Protein AF-A0A7V4MH46-F1 (afdb_monomer)

Mean predicted aligned error: 9.33 Å

pLDDT: mean 86.09, std 16.22, range [34.53, 98.69]

Sequence (211 aa):
MAVPRDRPGKPSPQTNMEHPQKRHRPPFAEALAEWRRILAQQGLPTSLEWILDENLIFEKDPASATGVRVGFQTRFTARPDNLPEAAYDFFSDMEARLVFYRLGTAGGKSICLLLCDPVFETRGEAEGFLRHDAWDVSFRPGPDAVLEEITDEARWRNRLIGGRPLSDLDFCLPLALLRELEVHGRVLTPYERFGLKVLPAYERWRRSAEV

Structure (mmCIF, N/CA/C/O backbone):
data_AF-A0A7V4MH46-F1
#
_entry.id   AF-A0A7V4MH46-F1
#
loop_
_atom_site.group_PDB
_atom_site.id
_atom_site.type_symbol
_atom_site.label_atom_id
_atom_site.label_alt_id
_atom_site.label_comp_id
_atom_site.label_asym_id
_atom_site.label_entity_id
_atom_site.label_seq_id
_atom_site.pdbx_PDB_ins_code
_atom_site.Cartn_x
_atom_site.Cartn_y
_atom_site.Cartn_z
_atom_site.occupancy
_atom_site.B_iso_or_equiv
_atom_site.auth_seq_id
_atom_site.auth_comp_id
_atom_site.auth_asym_id
_atom_site.auth_atom_id
_atom_site.pdbx_PDB_model_num
ATOM 1 N N . MET A 1 1 ? 73.897 -11.083 21.354 1.00 42.88 1 MET A N 1
ATOM 2 C CA . MET A 1 1 ? 72.781 -10.127 21.192 1.00 42.88 1 MET A CA 1
ATOM 3 C C . MET A 1 1 ? 71.518 -10.941 20.968 1.00 42.88 1 MET A C 1
ATOM 5 O O . MET A 1 1 ? 71.357 -11.514 19.901 1.00 42.88 1 MET A O 1
ATOM 9 N N . ALA A 1 2 ? 70.722 -11.124 22.020 1.00 38.44 2 ALA A N 1
ATOM 10 C CA . ALA A 1 2 ? 69.514 -11.941 22.000 1.00 38.44 2 ALA A CA 1
ATOM 11 C C . ALA A 1 2 ? 68.307 -11.055 21.660 1.00 38.44 2 ALA A C 1
ATOM 13 O O . ALA A 1 2 ? 68.122 -10.017 22.292 1.00 38.44 2 ALA A O 1
ATOM 14 N N . VAL A 1 3 ? 67.507 -11.462 20.676 1.00 44.31 3 VAL A N 1
ATOM 15 C CA . VAL A 1 3 ? 66.218 -10.840 20.337 1.00 44.31 3 VAL A CA 1
ATOM 16 C C . VAL A 1 3 ? 65.115 -11.652 21.030 1.00 44.31 3 VAL A C 1
ATOM 18 O O . VAL A 1 3 ? 65.057 -12.863 20.812 1.00 44.31 3 VAL A O 1
ATOM 21 N N . PRO A 1 4 ? 64.263 -11.059 21.888 1.00 42.41 4 PRO A N 1
ATOM 22 C CA . PRO A 1 4 ? 63.213 -11.803 22.568 1.00 42.41 4 PRO A CA 1
ATOM 23 C C . PRO A 1 4 ? 61.850 -11.727 21.856 1.00 42.41 4 PRO A C 1
ATOM 25 O O . PRO A 1 4 ? 61.325 -10.648 21.608 1.00 42.41 4 PRO A O 1
ATOM 28 N N . ARG A 1 5 ? 61.279 -12.927 21.671 1.00 37.56 5 ARG A N 1
ATOM 29 C CA . ARG A 1 5 ? 59.867 -13.356 21.794 1.00 37.56 5 ARG A CA 1
ATOM 30 C C . ARG A 1 5 ? 58.776 -12.612 21.005 1.00 37.56 5 ARG A C 1
ATOM 32 O O . ARG A 1 5 ? 58.245 -11.597 21.452 1.00 37.56 5 ARG A O 1
ATOM 39 N N . ASP A 1 6 ? 58.309 -13.292 19.957 1.00 40.59 6 ASP A N 1
ATOM 40 C CA . ASP A 1 6 ? 56.949 -13.191 19.421 1.00 40.59 6 ASP A CA 1
ATOM 41 C C . ASP A 1 6 ? 55.894 -13.358 20.528 1.00 40.59 6 ASP A C 1
ATOM 43 O O . ASP A 1 6 ? 55.918 -14.315 21.309 1.00 40.59 6 ASP A O 1
ATOM 47 N N . ARG A 1 7 ? 54.937 -12.427 20.579 1.00 44.84 7 ARG A N 1
ATOM 48 C CA . ARG A 1 7 ? 53.649 -12.623 21.257 1.00 44.84 7 ARG A CA 1
ATOM 49 C C . ARG A 1 7 ? 52.656 -13.166 20.226 1.00 44.84 7 ARG A C 1
ATOM 51 O O . ARG A 1 7 ? 52.546 -12.558 19.163 1.00 44.84 7 ARG A O 1
ATOM 58 N N . PRO A 1 8 ? 51.881 -14.223 20.515 1.00 44.22 8 PRO A N 1
ATOM 59 C CA . PRO A 1 8 ? 50.798 -14.619 19.629 1.00 44.22 8 PRO A CA 1
ATOM 60 C C . PRO A 1 8 ? 49.691 -13.557 19.671 1.00 44.22 8 PRO A C 1
ATOM 62 O O . PRO A 1 8 ? 49.250 -13.132 20.744 1.00 44.22 8 PRO A O 1
ATOM 65 N N . GLY A 1 9 ? 49.282 -13.099 18.486 1.00 40.25 9 GLY A N 1
ATOM 66 C CA . GLY A 1 9 ? 48.169 -12.176 18.297 1.00 40.25 9 GLY A CA 1
ATOM 67 C C . GLY 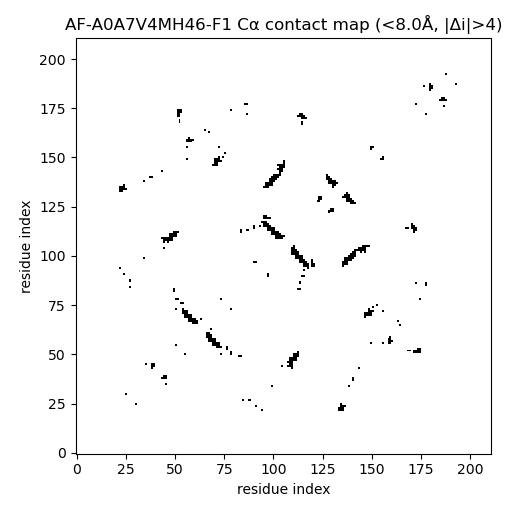A 1 9 ? 46.875 -12.739 18.884 1.00 40.25 9 GLY A C 1
ATOM 68 O O . GLY A 1 9 ? 46.592 -13.932 18.781 1.00 40.25 9 GLY A O 1
ATOM 69 N N . LYS A 1 10 ? 46.094 -11.866 19.525 1.00 41.16 10 LYS A N 1
ATOM 70 C CA . LYS A 1 10 ? 44.735 -12.178 19.980 1.00 41.16 10 LYS A CA 1
ATOM 71 C C . LYS A 1 10 ? 43.897 -12.623 18.771 1.00 41.16 10 LYS A C 1
ATOM 73 O O . LYS A 1 10 ? 43.954 -11.936 17.751 1.00 41.16 10 LYS A O 1
ATOM 78 N N . PRO A 1 11 ? 43.101 -13.700 18.864 1.00 38.47 11 PRO A N 1
ATOM 79 C CA . PRO A 1 11 ? 42.142 -14.009 17.818 1.00 38.47 11 PRO A CA 1
ATOM 80 C C . PRO A 1 11 ? 41.080 -12.905 17.778 1.00 38.47 11 PRO A C 1
ATOM 82 O O . PRO A 1 11 ? 40.458 -12.582 18.793 1.00 38.47 11 PRO A O 1
ATOM 85 N N . SER A 1 12 ? 40.917 -12.298 16.604 1.00 38.44 12 SER A N 1
ATOM 86 C CA . SER A 1 12 ? 39.804 -11.410 16.284 1.00 38.44 12 SER A CA 1
ATOM 87 C C . SER A 1 12 ? 38.487 -12.146 16.544 1.00 38.44 12 SER A C 1
ATOM 89 O O . SER A 1 12 ? 38.379 -13.313 16.155 1.00 38.44 12 SER A O 1
ATOM 91 N N . PRO A 1 13 ? 37.481 -11.521 17.178 1.00 39.62 13 PRO A N 1
ATOM 92 C CA . PRO A 1 13 ? 36.181 -12.151 17.325 1.00 39.62 13 PRO A CA 1
ATOM 93 C C . PRO A 1 13 ? 35.586 -12.335 15.929 1.00 39.62 13 PRO A C 1
ATOM 95 O O . PRO A 1 13 ? 35.274 -11.366 15.239 1.00 39.62 13 PRO A O 1
ATOM 98 N N . GLN A 1 14 ? 35.475 -13.590 15.499 1.00 40.75 14 GLN A N 1
ATOM 99 C CA . GLN A 1 14 ? 34.617 -13.960 14.387 1.00 40.75 14 GLN A CA 1
ATOM 100 C C . GLN A 1 14 ? 33.193 -13.630 14.823 1.00 40.75 14 GLN A C 1
ATOM 102 O O . GLN A 1 14 ? 32.596 -14.336 15.634 1.00 40.75 14 GLN A O 1
ATOM 107 N N . THR A 1 15 ? 32.674 -12.506 14.339 1.00 38.41 15 THR A N 1
ATOM 108 C CA . THR A 1 15 ? 31.247 -12.224 14.375 1.00 38.41 15 THR A CA 1
ATOM 109 C C . THR A 1 15 ? 30.582 -13.331 13.568 1.00 38.41 15 THR A C 1
ATOM 111 O O . THR A 1 15 ? 30.626 -13.322 12.339 1.00 38.41 15 THR A O 1
ATOM 114 N N . ASN A 1 16 ? 30.031 -14.328 14.261 1.00 34.53 16 ASN A N 1
ATOM 115 C CA . ASN A 1 16 ? 29.042 -15.227 13.690 1.00 34.53 16 ASN A CA 1
ATOM 116 C C . ASN A 1 16 ? 27.912 -14.331 13.176 1.00 34.53 16 ASN A C 1
ATOM 118 O O . ASN A 1 16 ? 27.086 -13.862 13.956 1.00 34.53 16 ASN A O 1
ATOM 122 N N . MET A 1 17 ? 27.896 -14.052 11.873 1.00 38.50 17 MET A N 1
ATOM 123 C CA . MET A 1 17 ? 26.658 -13.689 11.200 1.00 38.50 17 MET A CA 1
ATOM 124 C C . MET A 1 17 ? 25.828 -14.966 11.178 1.00 38.50 17 MET A C 1
ATOM 126 O O . MET A 1 17 ? 25.891 -15.762 10.237 1.00 38.50 17 MET A O 1
ATOM 130 N N . GLU A 1 18 ? 25.123 -15.207 12.285 1.00 37.47 18 GLU A N 1
ATOM 131 C CA . GLU A 1 18 ? 23.965 -16.085 12.279 1.00 37.47 18 GLU A CA 1
ATOM 132 C C . GLU A 1 18 ? 23.112 -15.646 11.093 1.00 37.47 18 GLU A C 1
ATOM 134 O O . GLU A 1 18 ? 22.653 -14.506 11.019 1.00 37.47 18 GLU A O 1
ATOM 139 N N . HIS A 1 19 ? 23.003 -16.526 10.101 1.00 43.41 19 HIS A N 1
ATOM 140 C CA . HIS A 1 19 ? 22.093 -16.298 8.996 1.00 43.41 19 HIS A CA 1
ATOM 141 C C . HIS A 1 19 ? 20.697 -16.289 9.622 1.00 43.41 19 HIS A C 1
ATOM 143 O O . HIS A 1 19 ? 20.375 -17.249 10.335 1.00 43.41 19 HIS A O 1
ATOM 149 N N . PRO A 1 20 ? 19.899 -15.221 9.443 1.00 49.28 20 PRO A N 1
ATOM 150 C CA . PRO A 1 20 ? 18.590 -15.147 10.066 1.00 49.28 20 PRO A CA 1
ATOM 151 C C . PRO A 1 20 ? 17.803 -16.393 9.671 1.00 49.28 20 PRO A C 1
ATOM 153 O O . PRO A 1 20 ? 17.811 -16.799 8.504 1.00 49.28 20 PRO A O 1
ATOM 156 N N . GLN A 1 21 ? 17.182 -17.041 10.662 1.00 51.97 21 GLN A N 1
ATOM 157 C CA . GLN A 1 21 ? 16.291 -18.168 10.413 1.00 51.97 21 GLN A CA 1
ATOM 158 C C . GLN A 1 21 ? 15.361 -17.813 9.255 1.00 51.97 21 GLN A C 1
ATOM 160 O O . GLN A 1 21 ? 14.828 -16.704 9.207 1.00 51.97 21 GLN A O 1
ATOM 165 N N . LYS A 1 22 ? 15.207 -18.749 8.312 1.00 54.09 22 LYS A N 1
ATOM 166 C CA . LYS A 1 22 ? 14.359 -18.591 7.131 1.00 54.09 22 LYS A CA 1
ATOM 167 C C . LYS A 1 22 ? 12.994 -18.057 7.578 1.00 54.09 22 LYS A C 1
ATOM 169 O O . LYS A 1 22 ? 12.243 -18.778 8.233 1.00 54.09 22 LYS A O 1
ATOM 174 N N . ARG A 1 23 ? 12.730 -16.779 7.280 1.00 64.38 23 ARG A N 1
ATOM 175 C CA . ARG A 1 23 ? 11.504 -16.067 7.665 1.00 64.38 23 ARG A CA 1
ATOM 176 C C . ARG A 1 23 ? 10.314 -16.885 7.162 1.00 64.38 23 ARG A C 1
ATOM 178 O O . ARG A 1 23 ? 10.273 -17.242 5.984 1.00 64.38 23 ARG A O 1
ATOM 185 N N . HIS A 1 24 ? 9.388 -17.244 8.046 1.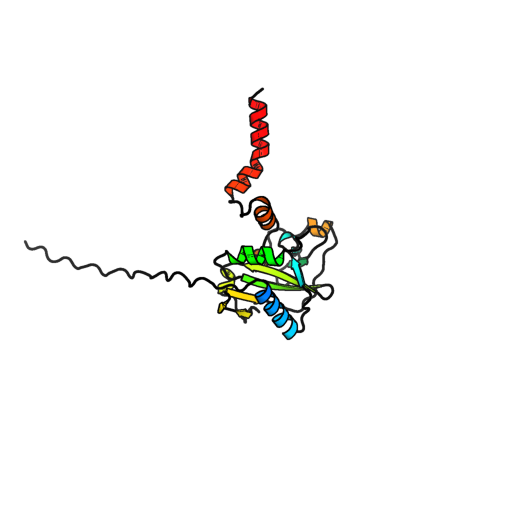00 80.94 24 HIS A N 1
ATOM 186 C CA . HIS A 1 24 ? 8.241 -18.066 7.673 1.00 80.94 24 HIS A CA 1
ATOM 187 C C . HIS A 1 24 ? 7.015 -17.186 7.462 1.00 80.94 24 HIS A C 1
ATOM 189 O O . HIS A 1 24 ? 6.304 -16.881 8.408 1.00 80.94 24 HIS A O 1
ATOM 195 N N . ARG A 1 25 ? 6.761 -16.784 6.217 1.00 91.25 25 ARG A N 1
ATOM 196 C CA . ARG A 1 25 ? 5.508 -16.118 5.852 1.00 91.25 25 ARG A CA 1
ATOM 197 C C . ARG A 1 25 ? 4.426 -17.164 5.586 1.00 91.25 25 ARG A C 1
ATOM 199 O O . ARG A 1 25 ? 4.710 -18.133 4.874 1.00 91.25 25 ARG A O 1
ATOM 206 N N . PRO A 1 26 ? 3.223 -17.017 6.165 1.00 94.69 26 PRO A N 1
ATOM 207 C CA . PRO A 1 26 ? 2.120 -17.914 5.863 1.00 94.69 26 PRO A CA 1
ATOM 208 C C . PRO A 1 26 ? 1.602 -17.664 4.436 1.00 94.69 26 PRO A C 1
ATOM 210 O O . PRO A 1 26 ? 1.946 -16.660 3.813 1.00 94.69 26 PRO A O 1
ATOM 213 N N . PRO A 1 27 ? 0.741 -18.535 3.893 1.00 95.75 27 PRO A N 1
ATOM 214 C CA . PRO A 1 27 ? 0.027 -18.239 2.657 1.00 95.75 27 PRO A CA 1
ATOM 215 C C . PRO A 1 27 ? -0.759 -16.923 2.757 1.00 95.75 27 PRO A C 1
ATOM 217 O O . PRO A 1 27 ? -1.329 -16.608 3.807 1.00 95.75 27 PRO A O 1
ATOM 220 N N . PHE A 1 28 ? -0.876 -16.191 1.644 1.00 96.62 28 PHE A N 1
ATOM 221 C CA . PHE A 1 28 ? -1.576 -14.901 1.606 1.00 96.62 28 PHE A CA 1
ATOM 222 C C . PHE A 1 28 ? -2.988 -14.963 2.212 1.00 96.62 28 PHE A C 1
ATOM 224 O O . PHE A 1 28 ? -3.380 -14.078 2.971 1.00 96.62 28 PHE A O 1
ATOM 231 N N . ALA A 1 29 ? -3.742 -16.032 1.936 1.00 97.69 29 ALA A N 1
ATOM 232 C CA . ALA A 1 29 ? -5.094 -16.219 2.461 1.00 97.69 29 ALA A CA 1
ATOM 233 C C . ALA A 1 29 ? -5.157 -16.229 4.002 1.00 97.69 29 ALA A C 1
ATOM 235 O O . ALA A 1 29 ? -6.112 -15.707 4.579 1.00 97.69 29 ALA A O 1
ATOM 236 N N . GLU A 1 30 ? -4.141 -16.785 4.665 1.00 97.94 30 GLU A N 1
ATOM 237 C CA . GLU A 1 30 ? -4.044 -16.830 6.126 1.00 97.94 30 GLU A CA 1
ATOM 238 C C . GLU A 1 30 ? -3.706 -15.446 6.694 1.00 97.94 30 GLU A C 1
ATOM 240 O O . GLU A 1 30 ? -4.417 -14.946 7.569 1.00 97.94 30 GLU A O 1
ATOM 245 N N . ALA A 1 31 ? -2.707 -14.763 6.123 1.00 98.06 31 ALA A N 1
ATOM 246 C CA . ALA A 1 31 ? -2.367 -13.393 6.511 1.00 98.06 31 ALA A CA 1
ATOM 247 C C . ALA A 1 31 ? -3.538 -12.414 6.283 1.00 98.06 31 ALA A C 1
ATOM 249 O O . ALA A 1 31 ? -3.803 -11.534 7.104 1.00 98.06 31 ALA A O 1
ATOM 250 N N . LEU A 1 32 ? -4.290 -12.590 5.192 1.00 98.50 32 LEU A N 1
ATOM 251 C CA . LEU A 1 32 ? -5.475 -11.796 4.874 1.00 98.50 32 LEU A CA 1
ATOM 252 C C . LEU A 1 32 ? -6.630 -12.049 5.853 1.00 98.50 32 LEU A C 1
ATOM 254 O O . LEU A 1 32 ? -7.357 -11.115 6.206 1.00 98.50 32 LEU A O 1
ATOM 258 N N . ALA A 1 33 ? -6.828 -13.298 6.279 1.00 98.50 33 ALA A N 1
ATOM 259 C CA . ALA A 1 33 ? -7.829 -13.635 7.285 1.00 98.50 33 ALA A CA 1
ATOM 260 C C . ALA A 1 33 ? -7.505 -12.955 8.621 1.00 98.50 33 ALA A C 1
ATOM 262 O O . ALA A 1 33 ? -8.387 -12.338 9.225 1.00 98.50 33 ALA A O 1
ATOM 263 N N . GLU A 1 34 ? -6.235 -12.986 9.026 1.00 98.56 34 GLU A N 1
ATOM 264 C CA . GLU A 1 34 ? -5.758 -12.296 10.222 1.00 98.56 34 GLU A CA 1
ATOM 265 C C . GLU A 1 34 ? -5.946 -10.781 10.115 1.00 98.56 34 GLU A C 1
ATOM 267 O O . GLU A 1 34 ? -6.465 -10.140 11.032 1.00 98.56 34 GLU A O 1
ATOM 272 N N . TRP A 1 35 ? -5.641 -10.204 8.952 1.00 98.62 35 TRP A N 1
ATOM 273 C CA . TRP A 1 35 ? -5.859 -8.784 8.718 1.00 98.62 35 TRP A CA 1
ATOM 274 C C . TRP A 1 35 ? -7.325 -8.373 8.891 1.00 98.62 35 TRP A C 1
ATOM 276 O O . TRP A 1 35 ? -7.641 -7.417 9.602 1.00 98.62 35 TRP A O 1
ATOM 286 N N . ARG A 1 36 ? -8.251 -9.130 8.291 1.00 98.69 36 ARG A N 1
ATOM 287 C CA . ARG A 1 36 ? -9.694 -8.890 8.440 1.00 98.69 36 ARG A CA 1
ATOM 288 C C . ARG A 1 36 ? -10.156 -9.054 9.884 1.00 98.69 36 ARG A C 1
ATOM 290 O O . ARG A 1 36 ? -11.007 -8.286 10.328 1.00 98.69 36 ARG A O 1
ATOM 297 N N . ARG A 1 37 ? -9.596 -10.023 10.615 1.00 98.62 37 ARG A N 1
ATOM 298 C CA . ARG A 1 37 ? -9.876 -10.232 12.041 1.00 98.62 37 ARG A CA 1
ATOM 299 C C . ARG A 1 37 ? -9.473 -9.005 12.860 1.00 98.62 37 ARG A C 1
ATOM 301 O O . ARG A 1 37 ? -10.278 -8.531 13.659 1.00 98.62 37 ARG A O 1
ATOM 308 N N . ILE A 1 38 ? -8.276 -8.467 12.627 1.00 98.38 38 ILE A N 1
ATOM 309 C CA . ILE A 1 38 ? -7.770 -7.255 13.291 1.00 98.38 38 ILE A CA 1
ATOM 310 C C . ILE A 1 38 ? -8.681 -6.056 13.004 1.00 98.38 38 ILE A C 1
ATOM 312 O O . ILE A 1 38 ? -9.097 -5.371 13.938 1.00 98.38 38 ILE A O 1
ATOM 316 N N . LEU A 1 39 ? -9.047 -5.829 11.738 1.00 98.38 39 LEU A N 1
ATOM 317 C CA . LEU A 1 39 ? -9.953 -4.737 11.365 1.00 98.38 39 LEU A CA 1
ATOM 318 C C . LEU A 1 39 ? -11.320 -4.875 12.050 1.00 98.38 39 LEU A C 1
ATOM 320 O O . LEU A 1 39 ? -11.807 -3.915 12.644 1.00 98.38 39 LEU A O 1
ATOM 324 N N . ALA A 1 40 ? -11.903 -6.079 12.045 1.00 97.94 40 ALA A N 1
ATOM 325 C CA . ALA A 1 40 ? -13.189 -6.346 12.686 1.00 97.94 40 ALA A CA 1
ATOM 326 C C . ALA A 1 40 ? -13.160 -6.073 14.197 1.00 97.94 40 ALA A C 1
ATOM 328 O O . ALA A 1 40 ? -14.086 -5.469 14.733 1.00 97.94 40 ALA A O 1
ATOM 329 N N . GLN A 1 41 ? -12.090 -6.482 14.885 1.00 97.69 41 GLN A N 1
ATOM 330 C CA . GLN A 1 41 ? -11.931 -6.249 16.323 1.00 97.69 41 GLN A CA 1
ATOM 331 C C . GLN A 1 41 ? -11.844 -4.768 16.688 1.00 97.69 41 GLN A C 1
ATOM 333 O O . GLN A 1 41 ? -12.220 -4.391 17.794 1.00 97.69 41 GLN A O 1
ATOM 338 N N . GLN A 1 42 ? -11.380 -3.934 15.760 1.00 96.31 42 GLN A N 1
ATOM 339 C CA . GLN A 1 42 ? -11.305 -2.486 15.933 1.00 96.31 42 GLN A CA 1
ATOM 340 C C . GLN A 1 42 ? -12.546 -1.753 15.401 1.00 96.31 42 GLN A C 1
ATOM 342 O O . GLN A 1 42 ? -12.568 -0.526 15.386 1.00 96.31 42 GLN A O 1
ATOM 347 N N . GLY A 1 43 ? -13.578 -2.482 14.960 1.00 96.44 43 GLY A N 1
ATOM 348 C CA . GLY A 1 43 ? -14.790 -1.895 14.384 1.00 96.44 43 GLY A CA 1
ATOM 349 C C . GLY A 1 43 ? -14.569 -1.231 13.021 1.00 96.44 43 GLY A C 1
ATOM 350 O O . GLY A 1 43 ? -15.398 -0.434 12.590 1.00 96.44 43 GLY A O 1
ATOM 351 N N . LEU A 1 44 ? -13.464 -1.546 12.341 1.00 97.31 44 LEU A N 1
ATOM 352 C CA . LEU A 1 44 ? -13.110 -0.989 11.039 1.00 97.31 44 LEU A CA 1
ATOM 353 C C . LEU A 1 44 ? -13.699 -1.834 9.897 1.00 97.31 44 LEU A C 1
ATOM 355 O O . LEU A 1 44 ? -13.909 -3.042 10.058 1.00 97.31 44 LEU A O 1
ATOM 359 N N . PRO A 1 45 ? -13.929 -1.248 8.705 1.00 97.81 45 PRO A N 1
ATOM 360 C CA . PRO A 1 45 ? -14.470 -1.995 7.578 1.00 97.81 45 PRO A CA 1
ATOM 361 C C . PRO A 1 45 ? -13.573 -3.161 7.145 1.00 97.81 45 PRO A C 1
ATOM 363 O O . PRO A 1 45 ? -12.383 -2.986 6.885 1.00 97.81 45 PRO A O 1
ATOM 366 N N . THR A 1 46 ? -14.154 -4.350 6.995 1.00 97.88 46 THR A N 1
ATOM 367 C CA . THR A 1 46 ? -13.446 -5.564 6.543 1.00 97.88 46 THR A CA 1
ATOM 368 C C . THR A 1 46 ? -13.541 -5.798 5.036 1.00 97.88 46 THR A C 1
ATOM 370 O O . THR A 1 46 ? -12.826 -6.646 4.496 1.00 97.88 46 THR A O 1
ATOM 373 N N . SER A 1 47 ? -14.398 -5.039 4.344 1.00 97.88 47 SER A N 1
ATOM 374 C CA . SER A 1 47 ? -14.353 -4.925 2.887 1.00 97.88 47 SER A CA 1
ATOM 375 C C . SER A 1 47 ? -13.119 -4.117 2.511 1.00 97.88 47 SER A C 1
ATOM 377 O O . SER A 1 47 ? -12.963 -2.987 2.971 1.00 97.88 47 SER A O 1
ATOM 379 N N . LEU A 1 48 ? -12.245 -4.693 1.691 1.00 97.31 48 LEU A N 1
ATOM 380 C CA . LEU A 1 48 ? -10.931 -4.124 1.399 1.00 97.31 48 LEU A CA 1
ATOM 381 C C . LEU A 1 48 ? -10.870 -3.611 -0.033 1.00 97.31 48 LEU A C 1
ATOM 383 O O . LEU A 1 48 ? -11.406 -4.236 -0.946 1.00 97.31 48 LEU A O 1
ATOM 387 N N . GLU A 1 49 ? -10.172 -2.502 -0.212 1.00 96.00 49 GLU A N 1
ATOM 388 C CA . GLU A 1 49 ? -9.846 -1.917 -1.500 1.00 96.00 49 GLU A CA 1
ATOM 389 C C . GLU A 1 49 ? -8.330 -1.728 -1.559 1.00 96.00 49 GLU A C 1
ATOM 391 O O . GLU A 1 49 ? -7.774 -0.895 -0.844 1.00 96.00 49 GLU A O 1
ATOM 396 N N . TRP A 1 50 ? -7.650 -2.529 -2.374 1.00 96.06 50 TRP A N 1
ATOM 397 C CA . TRP A 1 50 ? -6.189 -2.521 -2.451 1.00 96.06 50 TRP A CA 1
ATOM 398 C C . TRP A 1 50 ? -5.705 -1.524 -3.491 1.00 96.06 50 TRP A C 1
ATOM 400 O O . TRP A 1 50 ? -6.237 -1.484 -4.598 1.00 96.06 50 TRP A O 1
ATOM 410 N N . ILE A 1 51 ? -4.711 -0.712 -3.150 1.00 94.75 51 ILE A N 1
ATOM 411 C CA . ILE A 1 51 ? -4.162 0.317 -4.036 1.00 94.75 51 ILE A CA 1
ATOM 412 C C . ILE A 1 51 ? -2.634 0.214 -4.135 1.00 94.75 51 ILE A C 1
ATOM 414 O O . ILE A 1 51 ? -1.983 -0.365 -3.266 1.00 94.75 51 ILE A O 1
ATOM 418 N N . LEU A 1 52 ? -2.083 0.765 -5.216 1.00 92.25 52 LEU A N 1
ATOM 419 C CA . LEU A 1 52 ? -0.649 0.863 -5.505 1.00 92.25 52 LEU A CA 1
ATOM 420 C C . LEU A 1 52 ? -0.135 2.288 -5.281 1.00 92.25 52 LEU A C 1
ATOM 422 O O . LEU A 1 52 ? -0.926 3.213 -5.080 1.00 92.25 52 LEU A O 1
ATOM 426 N N . ASP A 1 53 ? 1.178 2.475 -5.404 1.00 91.69 53 ASP A N 1
ATOM 427 C CA . ASP A 1 53 ? 1.808 3.799 -5.360 1.00 91.69 53 ASP A CA 1
ATOM 428 C C . ASP A 1 53 ? 1.137 4.797 -6.324 1.00 91.69 53 ASP A C 1
ATOM 430 O O . ASP A 1 53 ? 0.745 5.902 -5.955 1.00 91.69 53 ASP A O 1
ATOM 434 N N . GLU A 1 54 ? 0.865 4.385 -7.564 1.00 90.75 54 GLU A N 1
ATOM 435 C CA . GLU A 1 54 ? 0.271 5.243 -8.597 1.00 90.75 54 GLU A CA 1
ATOM 436 C C . GLU A 1 54 ? -1.193 5.627 -8.327 1.00 90.75 54 GLU A C 1
ATOM 438 O O . GLU A 1 54 ? -1.752 6.503 -9.004 1.00 90.75 54 GLU A O 1
ATOM 443 N N . ASN A 1 55 ? -1.831 4.971 -7.361 1.00 93.25 55 ASN A N 1
ATOM 444 C CA . ASN A 1 55 ? -3.158 5.329 -6.885 1.00 93.25 55 ASN A CA 1
ATOM 445 C C . ASN A 1 55 ? -3.105 6.369 -5.761 1.00 93.25 55 ASN A C 1
ATOM 447 O O . ASN A 1 55 ? -4.124 7.013 -5.518 1.00 93.25 55 ASN A O 1
ATOM 451 N N . LEU A 1 56 ? -1.962 6.560 -5.094 1.00 93.88 56 LEU A N 1
ATOM 452 C CA . LEU A 1 56 ? -1.805 7.553 -4.037 1.00 93.88 56 LEU A CA 1
ATOM 453 C C . LEU A 1 56 ? -1.778 8.966 -4.615 1.00 93.88 56 LEU A C 1
ATOM 455 O O . LEU A 1 56 ? -1.089 9.267 -5.595 1.00 93.88 56 LEU A O 1
ATOM 459 N N . ILE A 1 57 ? -2.519 9.859 -3.963 1.00 94.19 57 ILE A N 1
ATOM 460 C CA . ILE A 1 57 ? -2.567 11.273 -4.310 1.00 94.19 57 ILE A CA 1
ATOM 461 C C . ILE A 1 57 ? -2.123 12.090 -3.114 1.00 94.19 57 ILE A C 1
ATOM 463 O O . ILE A 1 57 ? -2.760 12.081 -2.064 1.00 94.19 57 ILE A O 1
ATOM 467 N N . PHE A 1 58 ? -1.046 12.835 -3.307 1.00 94.25 58 PHE A N 1
ATOM 468 C CA . PHE A 1 58 ? -0.535 13.772 -2.326 1.00 94.25 58 PHE A CA 1
ATOM 469 C C . PHE A 1 58 ? -0.831 15.191 -2.797 1.00 94.25 58 PHE A C 1
ATOM 471 O O . PHE A 1 58 ? -0.446 15.581 -3.901 1.00 94.25 58 PHE A O 1
ATOM 478 N N . GLU A 1 59 ? -1.495 15.976 -1.959 1.00 93.56 59 GLU A N 1
ATOM 479 C CA . GLU A 1 59 ? -1.800 17.383 -2.223 1.00 93.56 59 GLU A CA 1
ATOM 480 C C . GLU A 1 59 ? -1.222 18.248 -1.109 1.00 93.56 59 GLU A C 1
ATOM 482 O O . GLU A 1 59 ? -1.211 17.843 0.052 1.00 93.56 59 GLU A O 1
ATOM 487 N N . LYS A 1 60 ? -0.734 19.446 -1.449 1.00 91.94 60 LYS A N 1
ATOM 488 C CA . LYS A 1 60 ? -0.282 20.399 -0.429 1.00 91.94 60 LYS A CA 1
ATOM 489 C C . LYS A 1 60 ? -1.460 20.769 0.456 1.00 91.94 60 LYS A C 1
ATOM 491 O O . LYS A 1 60 ? -2.495 21.197 -0.046 1.00 91.94 60 LYS A O 1
ATOM 496 N N . ASP A 1 61 ? -1.259 20.658 1.756 1.00 90.44 61 ASP A N 1
ATOM 497 C CA . ASP A 1 61 ? -2.252 21.040 2.744 1.00 90.44 61 ASP A CA 1
ATOM 498 C C . ASP A 1 61 ? -1.553 21.706 3.932 1.00 90.44 61 ASP A C 1
ATOM 500 O O . ASP A 1 61 ? -1.030 21.011 4.805 1.00 90.44 61 ASP A O 1
ATOM 504 N N . PRO A 1 62 ? -1.521 23.050 3.977 1.00 87.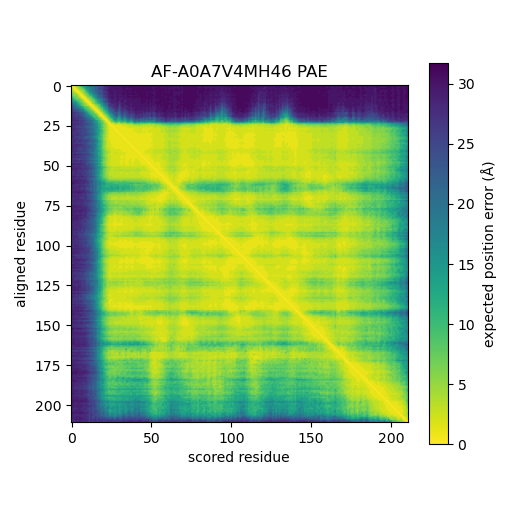69 62 PRO A N 1
ATOM 505 C CA . PRO A 1 62 ? -0.925 23.786 5.086 1.00 87.69 62 PRO A CA 1
ATOM 506 C C . PRO A 1 62 ? -1.594 23.525 6.442 1.00 87.69 62 PRO A C 1
ATOM 508 O O . PRO A 1 62 ? -0.993 23.833 7.467 1.00 87.69 62 PRO A O 1
ATOM 511 N N . ALA A 1 63 ? -2.825 22.998 6.463 1.00 87.50 63 ALA A N 1
ATOM 512 C CA . ALA A 1 63 ? -3.528 22.662 7.698 1.00 87.50 63 ALA A CA 1
ATOM 513 C C . ALA A 1 63 ? -3.130 21.280 8.248 1.00 87.50 63 ALA A C 1
ATOM 515 O O . ALA A 1 63 ? -3.339 21.005 9.430 1.00 87.50 63 ALA A O 1
ATOM 516 N N . SER A 1 64 ? -2.542 20.416 7.415 1.00 84.62 64 SER A N 1
ATOM 517 C CA . SER A 1 64 ? -2.026 19.112 7.827 1.00 84.62 64 SER A CA 1
ATOM 518 C C . SER A 1 64 ? -0.695 19.256 8.568 1.00 84.62 64 SER A C 1
ATOM 520 O O . SER A 1 64 ? 0.180 20.021 8.164 1.00 84.62 64 SER A O 1
ATOM 522 N N . ALA A 1 65 ? -0.486 18.446 9.611 1.00 80.69 65 ALA A N 1
ATOM 523 C CA . ALA A 1 65 ? 0.768 18.411 10.369 1.00 80.69 65 ALA A CA 1
ATOM 524 C C . ALA A 1 65 ? 1.996 18.074 9.500 1.00 80.69 65 ALA A C 1
ATOM 526 O O . ALA A 1 65 ? 3.109 18.495 9.805 1.00 80.69 65 ALA A O 1
ATOM 527 N N . THR A 1 66 ? 1.805 17.329 8.408 1.00 81.81 66 THR A N 1
ATOM 528 C CA . THR A 1 66 ? 2.871 16.971 7.459 1.00 81.81 66 THR A CA 1
ATOM 529 C C . THR A 1 66 ? 2.985 17.957 6.292 1.00 81.81 66 THR A C 1
ATOM 531 O O . THR A 1 66 ? 3.824 17.771 5.411 1.00 81.81 66 THR A O 1
ATOM 534 N N . GLY A 1 67 ? 2.131 18.987 6.244 1.00 87.25 67 GLY A N 1
ATOM 535 C CA . GLY A 1 67 ? 2.006 19.908 5.111 1.00 87.25 67 GLY A CA 1
ATOM 536 C C . GLY A 1 67 ? 1.389 19.273 3.859 1.00 87.25 67 GLY A C 1
ATOM 537 O O . GLY A 1 67 ? 1.374 19.890 2.789 1.00 87.25 67 GLY A O 1
ATOM 538 N N . VAL A 1 68 ? 0.921 18.027 3.966 1.00 90.19 68 VAL A N 1
ATOM 539 C CA . VAL A 1 68 ? 0.396 17.232 2.857 1.00 90.19 68 VAL A CA 1
ATOM 540 C C . VAL A 1 68 ? -0.849 16.481 3.311 1.00 90.19 68 VAL A C 1
ATOM 542 O O . VAL A 1 68 ? -0.890 15.912 4.404 1.00 90.19 68 VAL A O 1
ATOM 545 N N . ARG A 1 69 ? -1.855 16.447 2.442 1.00 91.31 69 ARG A N 1
ATOM 546 C CA . ARG A 1 69 ? -3.035 15.598 2.572 1.00 91.31 69 ARG A CA 1
ATOM 547 C C . ARG A 1 69 ? -2.922 14.423 1.617 1.00 91.31 69 ARG A C 1
ATOM 549 O O . ARG A 1 69 ? -2.487 14.588 0.476 1.00 91.31 69 ARG A O 1
ATOM 556 N N . VAL A 1 70 ? -3.321 13.249 2.095 1.00 93.00 70 VAL A N 1
ATOM 557 C CA . VAL A 1 70 ? -3.344 12.023 1.298 1.00 93.00 70 VAL A CA 1
ATOM 558 C C . VAL A 1 70 ? -4.779 11.713 0.889 1.00 93.00 70 VAL A C 1
ATOM 560 O O . VAL A 1 70 ? -5.685 11.701 1.720 1.00 93.00 70 VAL A O 1
ATOM 563 N N . GLY A 1 71 ? -4.969 11.461 -0.398 1.00 94.38 71 GLY A N 1
ATOM 564 C CA . GLY A 1 71 ? -6.149 10.837 -0.977 1.00 94.38 71 GLY A CA 1
ATOM 565 C C . GLY A 1 71 ? -5.730 9.669 -1.863 1.00 94.38 71 GLY A C 1
ATOM 566 O O . GLY A 1 71 ? -4.554 9.298 -1.923 1.00 94.38 71 GLY A O 1
ATOM 567 N N . PHE A 1 72 ? -6.686 9.096 -2.580 1.00 95.19 72 PHE A N 1
ATOM 568 C CA . PHE A 1 72 ? -6.408 8.025 -3.533 1.00 95.19 72 PHE A CA 1
ATOM 569 C C . PHE A 1 72 ? -7.261 8.177 -4.788 1.00 95.19 72 PHE A C 1
ATOM 571 O O . PHE A 1 72 ? -8.239 8.916 -4.791 1.00 95.19 72 PHE A O 1
ATOM 578 N N . GLN A 1 73 ? -6.908 7.475 -5.857 1.00 93.94 73 GLN A N 1
ATOM 579 C CA . GLN A 1 73 ? -7.732 7.371 -7.058 1.00 93.94 73 GLN A CA 1
ATOM 580 C C . GLN A 1 73 ? -7.732 5.939 -7.577 1.00 93.94 73 GLN A C 1
ATOM 582 O O . GLN A 1 73 ? -6.687 5.287 -7.598 1.00 93.94 73 GLN A O 1
ATOM 587 N N . THR A 1 74 ? -8.886 5.470 -8.044 1.00 92.00 74 THR A N 1
ATOM 588 C CA . THR A 1 74 ? -9.006 4.159 -8.707 1.00 92.00 74 THR A CA 1
ATOM 589 C C . THR A 1 74 ? -9.502 4.254 -10.151 1.00 92.00 74 THR A C 1
ATOM 591 O O . THR A 1 74 ? -9.536 3.251 -10.859 1.00 92.00 74 THR A O 1
ATOM 594 N N . ARG A 1 75 ? -9.862 5.461 -10.613 1.00 89.44 75 ARG A N 1
ATOM 595 C CA . ARG A 1 75 ? -10.475 5.696 -11.931 1.00 89.44 75 ARG A CA 1
ATOM 596 C C . ARG A 1 75 ? -9.482 5.860 -13.077 1.00 89.44 75 ARG A C 1
ATOM 598 O O . ARG A 1 75 ? -9.833 5.564 -14.213 1.00 89.44 75 ARG A O 1
ATOM 605 N N . PHE A 1 76 ? -8.284 6.368 -12.805 1.00 87.06 76 PHE A N 1
ATOM 606 C CA . PHE A 1 76 ? -7.305 6.720 -13.839 1.00 87.06 76 PHE A CA 1
ATOM 607 C C . PHE A 1 76 ? -6.248 5.637 -14.017 1.00 87.06 76 PHE A C 1
ATOM 609 O O . PHE A 1 76 ? -5.849 5.335 -15.140 1.00 87.06 76 PHE A O 1
ATOM 616 N N . THR A 1 77 ? -5.813 5.033 -12.910 1.00 85.00 77 THR A N 1
ATOM 617 C CA . THR A 1 77 ? -4.849 3.930 -12.937 1.00 85.00 77 THR A CA 1
ATOM 618 C C . THR A 1 77 ? -5.555 2.633 -12.584 1.00 85.00 77 THR A C 1
ATOM 620 O O . THR A 1 77 ? -5.892 2.399 -11.421 1.00 85.00 77 THR A O 1
ATOM 623 N N . ALA A 1 78 ? -5.750 1.788 -13.597 1.00 81.75 78 ALA A N 1
ATOM 624 C CA . ALA A 1 78 ? -6.242 0.433 -13.409 1.00 81.75 78 ALA A CA 1
ATOM 625 C C . ALA A 1 78 ? -5.274 -0.381 -12.540 1.00 81.75 78 ALA A C 1
ATOM 627 O O . ALA A 1 78 ? -4.055 -0.201 -12.600 1.00 81.75 78 ALA A O 1
ATOM 628 N N . ARG A 1 79 ? -5.841 -1.293 -11.755 1.00 85.81 79 ARG A N 1
ATOM 629 C CA . ARG A 1 79 ? -5.117 -2.234 -10.902 1.00 85.81 79 ARG A CA 1
ATOM 630 C C . ARG A 1 79 ? -5.446 -3.650 -11.368 1.00 85.81 79 ARG A C 1
ATOM 632 O O . ARG A 1 79 ? -6.573 -3.858 -11.816 1.00 85.81 79 ARG A O 1
ATOM 639 N N . PRO A 1 80 ? -4.507 -4.597 -11.270 1.00 84.06 80 PRO A N 1
ATOM 640 C CA . PRO A 1 80 ? -4.812 -5.993 -11.545 1.00 84.06 80 PRO A CA 1
ATOM 641 C C . PRO A 1 80 ? -5.768 -6.552 -10.479 1.00 84.06 80 PRO A C 1
ATOM 643 O O . PRO A 1 80 ? -5.701 -6.163 -9.312 1.00 84.06 80 PRO A O 1
ATOM 646 N N . ASP A 1 81 ? -6.648 -7.476 -10.866 1.00 84.06 81 ASP A N 1
ATOM 647 C CA . ASP A 1 81 ? -7.653 -8.052 -9.956 1.00 84.06 81 ASP A CA 1
ATOM 648 C C . ASP A 1 81 ? -7.011 -8.839 -8.799 1.00 84.06 81 ASP A C 1
ATOM 650 O O . ASP A 1 81 ? -7.507 -8.828 -7.673 1.00 84.06 81 ASP A O 1
ATOM 654 N N . ASN A 1 82 ? -5.866 -9.479 -9.055 1.00 88.62 82 ASN A N 1
ATOM 655 C CA . ASN A 1 82 ? -5.075 -10.227 -8.075 1.00 88.62 82 ASN A CA 1
ATOM 656 C C . ASN A 1 82 ? -3.990 -9.378 -7.386 1.00 88.62 82 ASN A C 1
ATOM 658 O O . ASN A 1 82 ? -3.089 -9.938 -6.762 1.00 88.62 82 ASN A O 1
ATOM 662 N N . LEU A 1 83 ? -4.069 -8.042 -7.475 1.00 90.81 83 LEU A N 1
ATOM 663 C CA . LEU A 1 83 ? -3.098 -7.099 -6.905 1.00 90.81 83 LEU A CA 1
ATOM 664 C C . LEU A 1 83 ? -2.542 -7.501 -5.523 1.00 90.81 83 LEU A C 1
ATOM 666 O O . LEU A 1 83 ? -1.321 -7.566 -5.384 1.00 90.81 83 LEU A O 1
ATOM 670 N N . PRO A 1 84 ? -3.367 -7.744 -4.486 1.00 93.44 84 PRO A N 1
ATOM 671 C CA . PRO A 1 84 ? -2.821 -7.960 -3.152 1.00 93.44 84 PRO A CA 1
ATOM 672 C C . PRO A 1 84 ? -2.056 -9.278 -3.017 1.00 93.44 84 PRO A C 1
ATOM 674 O O . PRO A 1 84 ? -1.089 -9.321 -2.268 1.00 93.44 84 PRO A O 1
ATOM 677 N N . GLU A 1 85 ? -2.444 -10.319 -3.754 1.00 93.69 85 GLU A N 1
ATOM 678 C CA . GLU A 1 85 ? -1.735 -11.602 -3.763 1.00 93.69 85 GLU A CA 1
ATOM 679 C C . GLU A 1 85 ? -0.399 -11.464 -4.498 1.00 93.69 85 GLU A C 1
ATOM 681 O O . GLU A 1 85 ? 0.640 -11.794 -3.941 1.00 93.69 85 GLU A O 1
ATOM 686 N N . ALA A 1 86 ? -0.394 -10.831 -5.678 1.00 89.94 86 ALA A N 1
ATOM 687 C CA . ALA A 1 86 ? 0.834 -10.576 -6.433 1.00 89.94 86 ALA A CA 1
ATOM 688 C C . ALA A 1 86 ? 1.839 -9.708 -5.653 1.00 89.94 86 ALA A C 1
ATOM 690 O O . ALA A 1 86 ? 3.042 -9.968 -5.666 1.00 89.94 86 ALA A O 1
ATOM 691 N N . ALA A 1 87 ? 1.353 -8.678 -4.953 1.00 92.06 87 ALA A N 1
ATOM 692 C CA . ALA A 1 87 ? 2.193 -7.839 -4.107 1.00 92.06 87 ALA A CA 1
ATOM 693 C C . ALA A 1 87 ? 2.702 -8.588 -2.866 1.00 92.06 87 ALA A C 1
ATOM 695 O O . ALA A 1 87 ? 3.851 -8.394 -2.468 1.00 92.06 87 ALA A O 1
ATOM 696 N N . TYR A 1 88 ? 1.872 -9.449 -2.268 1.00 94.25 88 TYR A N 1
ATOM 697 C CA . TYR A 1 88 ? 2.270 -10.286 -1.141 1.00 94.25 88 TYR A CA 1
ATOM 698 C C . TYR A 1 88 ? 3.359 -11.277 -1.537 1.00 94.25 88 TYR A C 1
ATOM 700 O O . TYR A 1 88 ? 4.362 -11.372 -0.836 1.00 94.25 88 TYR A O 1
ATOM 708 N N . ASP A 1 89 ? 3.190 -11.970 -2.661 1.00 91.06 89 ASP A N 1
ATOM 709 C CA . ASP A 1 89 ? 4.164 -12.931 -3.177 1.00 91.06 89 ASP A CA 1
ATOM 710 C C . ASP A 1 89 ? 5.486 -12.238 -3.501 1.00 91.06 89 ASP A C 1
ATOM 712 O O . ASP A 1 89 ? 6.539 -12.660 -3.027 1.00 91.06 89 ASP A O 1
ATOM 716 N N . PHE A 1 90 ? 5.433 -11.103 -4.207 1.00 88.62 90 PHE A N 1
ATOM 717 C CA . PHE A 1 90 ? 6.628 -10.320 -4.509 1.00 88.62 90 PHE A CA 1
ATOM 718 C C . PHE A 1 90 ? 7.384 -9.899 -3.243 1.00 88.62 90 PHE A C 1
ATOM 720 O O . PHE A 1 90 ? 8.596 -10.080 -3.143 1.00 88.62 90 PHE A O 1
ATOM 727 N N . PHE A 1 91 ? 6.680 -9.341 -2.255 1.00 91.81 91 PHE A N 1
ATOM 728 C CA . PHE A 1 91 ? 7.318 -8.941 -1.006 1.00 91.81 91 PHE A CA 1
ATOM 729 C C . PHE A 1 91 ? 7.727 -10.130 -0.144 1.00 91.81 91 PHE A C 1
ATOM 731 O O . PHE A 1 91 ? 8.656 -9.991 0.647 1.00 91.81 91 PHE A O 1
ATOM 738 N N . SER A 1 92 ? 7.102 -11.296 -0.321 1.00 90.25 92 SER A N 1
ATOM 739 C CA . SER A 1 92 ? 7.456 -12.524 0.388 1.00 90.25 92 SER A CA 1
ATOM 740 C C . SER A 1 92 ? 8.861 -13.021 0.052 1.00 90.25 92 SER A C 1
ATOM 742 O O . SER A 1 92 ? 9.493 -13.619 0.923 1.00 90.25 92 SER A O 1
ATOM 744 N N . ASP A 1 93 ? 9.382 -12.675 -1.124 1.00 85.75 93 ASP A N 1
ATOM 745 C CA . ASP A 1 93 ? 10.760 -12.965 -1.534 1.00 85.75 93 ASP A CA 1
ATOM 746 C C . ASP A 1 93 ? 11.793 -11.967 -0.973 1.00 85.75 93 ASP A C 1
ATOM 748 O O . ASP A 1 93 ? 13.000 -12.201 -1.056 1.00 85.75 93 ASP A O 1
ATOM 752 N N . MET A 1 94 ? 11.349 -10.856 -0.377 1.00 87.31 94 MET A N 1
ATOM 753 C CA . MET A 1 94 ? 12.231 -9.816 0.160 1.00 87.31 94 MET A CA 1
ATOM 754 C C . MET A 1 94 ? 12.627 -10.114 1.614 1.00 87.31 94 MET A C 1
ATOM 756 O O . MET A 1 94 ? 11.780 -10.443 2.449 1.00 87.31 94 MET A O 1
ATOM 760 N N . GLU A 1 95 ? 13.901 -9.909 1.964 1.00 88.69 95 GLU A N 1
ATOM 761 C CA . GLU A 1 95 ? 14.422 -10.058 3.337 1.00 88.69 95 GLU A CA 1
ATOM 762 C C . GLU A 1 95 ? 14.109 -8.846 4.241 1.00 88.69 95 GLU A C 1
ATOM 764 O O . GLU A 1 95 ? 14.967 -8.334 4.961 1.00 88.69 95 GLU A O 1
ATOM 769 N N . ALA A 1 96 ? 12.872 -8.363 4.199 1.00 92.31 96 ALA A N 1
ATOM 770 C CA . ALA A 1 96 ? 12.407 -7.218 4.972 1.00 92.31 96 ALA A CA 1
ATOM 771 C C . ALA A 1 96 ? 10.964 -7.421 5.421 1.00 92.31 96 ALA A C 1
ATOM 773 O O . ALA A 1 96 ? 10.188 -8.017 4.686 1.00 92.31 96 ALA A O 1
ATOM 774 N N . ARG A 1 97 ? 10.595 -6.907 6.595 1.00 94.38 97 ARG A N 1
ATOM 775 C CA . ARG A 1 97 ? 9.250 -7.058 7.153 1.00 94.38 97 ARG A CA 1
ATOM 776 C C . ARG A 1 97 ? 8.146 -6.551 6.225 1.00 94.38 97 ARG A C 1
ATOM 778 O O . ARG A 1 97 ? 8.155 -5.390 5.812 1.00 94.38 97 ARG A O 1
ATOM 785 N N . LEU A 1 98 ? 7.154 -7.409 5.988 1.00 96.56 98 LEU A N 1
ATOM 786 C CA . LEU A 1 98 ? 5.957 -7.098 5.205 1.00 96.56 98 LEU A CA 1
ATOM 787 C C . LEU A 1 98 ? 4.897 -6.447 6.098 1.00 96.56 98 LEU A C 1
ATOM 789 O O . LEU A 1 98 ? 4.677 -6.868 7.233 1.00 96.56 98 LEU A O 1
ATOM 793 N N . VAL A 1 99 ? 4.210 -5.426 5.593 1.00 97.88 99 VAL A N 1
ATOM 794 C CA . VAL A 1 99 ? 3.178 -4.705 6.342 1.00 97.88 99 VAL A CA 1
ATOM 795 C C . VAL A 1 99 ? 1.852 -4.687 5.596 1.00 97.88 99 VAL A C 1
ATOM 797 O O . VAL A 1 99 ? 1.766 -4.177 4.482 1.00 97.88 99 VAL A O 1
ATOM 800 N N . PHE A 1 100 ? 0.796 -5.156 6.260 1.00 98.38 100 PHE A N 1
ATOM 801 C CA . PHE A 1 100 ? -0.588 -4.862 5.894 1.00 98.38 100 PHE A CA 1
ATOM 802 C C . PHE A 1 100 ? -0.943 -3.477 6.424 1.00 98.38 100 PHE A C 1
ATOM 804 O O . PHE A 1 100 ? -1.042 -3.278 7.636 1.00 98.38 100 PHE A O 1
ATOM 811 N N . TYR A 1 101 ? -1.110 -2.508 5.530 1.00 98.25 101 TYR A N 1
ATOM 812 C CA . TYR A 1 101 ? -1.313 -1.112 5.895 1.00 98.25 101 TYR A CA 1
ATOM 813 C C . TYR A 1 101 ? -2.695 -0.639 5.461 1.00 98.25 101 TYR A C 1
ATOM 815 O O . TYR A 1 101 ? -3.073 -0.796 4.302 1.00 98.25 101 TYR A O 1
ATOM 823 N N . ARG A 1 102 ? -3.449 -0.012 6.367 1.00 97.56 102 ARG A N 1
ATOM 824 C CA . ARG A 1 102 ? -4.693 0.691 6.034 1.00 97.56 102 ARG A CA 1
ATOM 825 C C . ARG A 1 102 ? -4.469 2.198 6.094 1.00 97.56 102 ARG A C 1
ATOM 827 O O . ARG A 1 102 ? -4.043 2.737 7.110 1.00 97.56 102 ARG A O 1
ATOM 834 N N . LEU A 1 103 ? -4.811 2.867 4.997 1.00 95.44 103 LEU A N 1
ATOM 835 C CA . LEU A 1 103 ? -4.736 4.318 4.863 1.00 95.44 103 LEU A CA 1
ATOM 836 C C . LEU A 1 103 ? -5.944 5.016 5.512 1.00 95.44 103 LEU A C 1
ATOM 838 O O . LEU A 1 103 ? -5.801 6.102 6.064 1.00 95.44 103 LEU A O 1
ATOM 842 N N . GLY A 1 104 ? -7.128 4.398 5.444 1.00 96.31 104 GLY A N 1
ATOM 843 C CA . GLY A 1 104 ? -8.379 4.958 5.961 1.00 96.31 104 GLY A CA 1
ATOM 844 C C . GLY A 1 104 ? -9.623 4.279 5.381 1.00 96.31 104 GLY A C 1
ATOM 845 O O . GLY A 1 104 ? -9.534 3.191 4.805 1.00 96.31 104 GLY A O 1
ATOM 846 N N . THR A 1 105 ? -10.781 4.919 5.540 1.00 97.25 105 THR A N 1
ATOM 847 C CA . THR A 1 105 ? -12.092 4.449 5.066 1.00 97.25 105 THR A CA 1
ATOM 848 C C . THR A 1 105 ? -12.580 5.289 3.888 1.00 97.25 105 THR A C 1
ATOM 850 O O . THR A 1 105 ? -12.585 6.514 3.964 1.00 97.25 105 THR A O 1
ATOM 853 N N . ALA A 1 106 ? -13.091 4.649 2.836 1.00 96.69 106 ALA A N 1
ATOM 854 C CA . ALA A 1 106 ? -13.894 5.315 1.809 1.00 96.69 106 ALA A CA 1
ATOM 855 C C . ALA A 1 106 ? -15.012 4.388 1.317 1.00 96.69 106 ALA A C 1
ATOM 857 O O . ALA A 1 106 ? -14.789 3.202 1.079 1.00 96.69 106 ALA A O 1
ATOM 858 N N . GLY A 1 107 ? -16.239 4.910 1.211 1.00 94.12 107 GLY A N 1
ATOM 859 C CA . GLY A 1 107 ? -17.393 4.140 0.725 1.00 94.12 107 GLY A CA 1
ATOM 860 C C . GLY A 1 107 ? -17.689 2.861 1.523 1.00 94.12 107 GLY A C 1
ATOM 861 O O . GLY A 1 107 ? -18.110 1.866 0.941 1.00 94.12 107 GLY A O 1
ATOM 862 N N . GLY A 1 108 ? -17.414 2.851 2.834 1.00 95.12 108 GLY A N 1
ATOM 863 C CA . GLY A 1 108 ? -17.584 1.663 3.682 1.00 95.12 108 GLY A CA 1
ATOM 864 C C . GLY A 1 108 ? -16.535 0.567 3.457 1.00 95.12 108 GLY A C 1
ATOM 865 O O . GLY A 1 108 ? -16.737 -0.564 3.893 1.00 95.12 108 GLY A O 1
ATOM 866 N N . LYS A 1 109 ? -15.425 0.881 2.781 1.00 97.19 109 LYS A N 1
ATOM 867 C CA . LYS A 1 109 ? -14.284 -0.016 2.573 1.00 97.19 109 LYS A CA 1
ATOM 868 C C . LYS A 1 109 ? -13.034 0.526 3.257 1.00 97.19 109 LYS A C 1
ATOM 870 O O . LYS A 1 109 ? -12.852 1.739 3.344 1.00 97.19 109 LYS A O 1
ATOM 875 N N . SER A 1 110 ? -12.153 -0.373 3.677 1.00 98.25 110 SER A N 1
ATOM 876 C CA . SER A 1 110 ? -10.794 -0.044 4.101 1.00 98.25 110 SER A CA 1
ATOM 877 C C . SER A 1 110 ? -9.884 0.050 2.883 1.00 98.25 110 SER A C 1
ATOM 879 O O . SER A 1 110 ? -9.784 -0.904 2.112 1.00 98.25 110 SER A O 1
ATOM 881 N N . ILE A 1 111 ? -9.222 1.193 2.720 1.00 97.44 111 ILE A N 1
ATOM 882 C CA . ILE A 1 111 ? -8.251 1.419 1.648 1.00 97.44 111 ILE A CA 1
ATOM 883 C C . ILE A 1 111 ? -6.887 0.925 2.125 1.00 97.44 111 ILE A C 1
ATOM 885 O O . ILE A 1 111 ? -6.364 1.427 3.124 1.00 97.44 111 ILE A O 1
ATOM 889 N N . CYS A 1 112 ? -6.331 -0.074 1.445 1.00 97.19 112 CYS A N 1
ATOM 890 C CA . CYS A 1 112 ? -5.182 -0.839 1.917 1.00 97.19 112 CYS A CA 1
ATOM 891 C C . CYS A 1 112 ? -4.019 -0.858 0.919 1.00 97.19 112 CYS A C 1
ATOM 893 O O . CYS A 1 112 ? -4.222 -0.847 -0.294 1.00 97.19 112 CYS A O 1
ATOM 895 N N . LEU A 1 113 ? -2.802 -0.953 1.454 1.00 96.25 113 LEU A N 1
ATOM 896 C CA . LEU A 1 113 ? -1.562 -1.204 0.722 1.00 96.25 113 LEU A CA 1
ATOM 897 C C . LEU A 1 113 ? -0.779 -2.321 1.410 1.00 96.25 113 LEU A C 1
ATOM 899 O O . LEU A 1 113 ? -0.912 -2.534 2.619 1.00 96.25 113 LEU A O 1
ATOM 903 N N . LEU A 1 114 ? 0.070 -2.995 0.640 1.00 97.12 114 LEU A N 1
ATOM 904 C CA . LEU A 1 114 ? 1.175 -3.768 1.193 1.00 97.12 114 LEU A CA 1
ATOM 905 C C . LEU A 1 114 ? 2.450 -2.931 1.111 1.00 97.12 114 LEU A C 1
ATOM 907 O O . LEU A 1 114 ? 2.711 -2.305 0.082 1.00 97.12 114 LEU A O 1
ATOM 911 N N . LEU A 1 115 ? 3.214 -2.918 2.201 1.00 96.69 115 LEU A N 1
ATOM 912 C CA . LEU A 1 115 ? 4.518 -2.257 2.295 1.00 96.69 115 LEU A CA 1
ATOM 913 C C . LEU A 1 115 ? 5.587 -3.292 2.644 1.00 96.69 115 LEU A C 1
ATOM 915 O O . LEU A 1 115 ? 5.276 -4.296 3.286 1.00 96.69 115 LEU A O 1
ATOM 919 N N . CYS A 1 116 ? 6.838 -3.043 2.273 1.00 95.06 116 CYS A N 1
ATOM 920 C CA . CYS A 1 116 ? 7.945 -3.920 2.646 1.00 95.06 116 CYS A CA 1
ATOM 921 C C . CYS A 1 116 ? 9.279 -3.174 2.598 1.00 95.06 116 CYS A C 1
ATOM 923 O O . CYS A 1 116 ? 9.708 -2.754 1.527 1.00 95.06 116 CYS A O 1
ATOM 925 N N . ASP A 1 117 ? 9.939 -3.033 3.748 1.00 94.94 117 ASP A N 1
ATOM 926 C CA . ASP A 1 117 ? 11.253 -2.390 3.875 1.00 94.94 117 ASP A CA 1
ATOM 927 C C . ASP A 1 117 ? 11.869 -2.657 5.268 1.00 94.94 117 ASP A C 1
ATOM 929 O O . ASP A 1 117 ? 11.121 -2.788 6.247 1.00 94.94 117 ASP A O 1
ATOM 933 N N . PRO A 1 118 ? 13.210 -2.739 5.407 1.00 94.06 118 PRO A N 1
ATOM 934 C CA . PRO A 1 118 ? 13.866 -2.931 6.701 1.00 94.06 118 PRO A CA 1
ATOM 935 C C . PRO A 1 118 ? 13.511 -1.885 7.766 1.00 94.06 118 PRO A C 1
ATOM 937 O O . PRO A 1 118 ? 13.615 -2.176 8.958 1.00 94.06 118 PRO A O 1
ATOM 940 N N . VAL A 1 119 ? 13.058 -0.686 7.382 1.00 93.94 119 VAL A N 1
ATOM 941 C CA . VAL A 1 119 ? 12.589 0.334 8.332 1.00 93.94 119 VAL A CA 1
ATOM 942 C C . VAL A 1 119 ? 11.454 -0.180 9.225 1.00 93.94 119 VAL A C 1
ATOM 944 O O . VAL A 1 119 ? 11.337 0.245 10.372 1.00 93.94 119 VAL A O 1
ATOM 947 N N . PHE A 1 120 ? 10.637 -1.125 8.747 1.00 95.38 120 PHE A N 1
ATOM 948 C CA . PHE A 1 120 ? 9.524 -1.674 9.522 1.00 95.38 120 PHE A CA 1
ATOM 949 C C . PHE A 1 120 ? 9.967 -2.641 10.622 1.00 95.38 120 PHE A C 1
ATOM 951 O O . PHE A 1 120 ? 9.175 -2.937 11.517 1.00 95.38 120 PHE A O 1
ATOM 958 N N . GLU A 1 121 ? 11.226 -3.086 10.626 1.00 93.81 121 GLU A N 1
ATOM 959 C CA . GLU A 1 121 ? 11.747 -3.962 11.679 1.00 93.81 121 GLU A CA 1
ATOM 960 C C . GLU A 1 121 ? 11.778 -3.275 13.043 1.00 93.81 121 GLU A C 1
ATOM 962 O O . GLU A 1 121 ? 11.632 -3.944 14.063 1.00 93.81 121 GLU A O 1
ATOM 967 N N . THR A 1 122 ? 11.900 -1.949 13.079 1.00 92.31 122 THR A N 1
ATOM 968 C CA . THR A 1 122 ? 11.927 -1.172 14.326 1.00 92.31 122 THR A CA 1
ATOM 969 C C . THR A 1 122 ? 10.573 -0.573 14.695 1.00 92.31 122 THR A C 1
ATOM 971 O O . THR A 1 122 ? 10.416 -0.100 15.819 1.00 92.31 122 THR A O 1
ATOM 974 N N . ARG A 1 123 ? 9.585 -0.629 13.791 1.00 92.69 123 ARG A N 1
ATOM 975 C CA . ARG A 1 123 ? 8.236 -0.108 14.035 1.00 92.69 123 ARG A CA 1
ATOM 976 C C . ARG A 1 123 ? 7.448 -1.028 14.966 1.00 92.69 123 ARG A C 1
ATOM 978 O O . ARG A 1 123 ? 7.417 -2.249 14.766 1.00 92.69 123 ARG A O 1
ATOM 985 N N . GLY A 1 124 ? 6.783 -0.441 15.957 1.00 93.06 124 GLY A N 1
ATOM 986 C CA . GLY A 1 124 ? 6.032 -1.172 16.978 1.00 93.06 124 GLY A CA 1
ATOM 987 C C . GLY A 1 124 ? 4.682 -0.553 17.339 1.00 93.06 124 GLY A C 1
ATOM 988 O O . GLY A 1 124 ? 4.155 0.323 16.650 1.00 93.06 124 GLY A O 1
ATOM 989 N N . GLU A 1 125 ? 4.118 -1.015 18.457 1.00 92.56 125 GLU A N 1
ATOM 990 C CA . GLU A 1 125 ? 2.771 -0.632 18.903 1.00 92.56 125 GLU A CA 1
ATOM 991 C C . GLU A 1 125 ? 2.627 0.872 19.153 1.00 92.56 125 GLU A C 1
ATOM 993 O O . GLU A 1 125 ? 1.583 1.444 18.849 1.00 92.56 125 GLU A O 1
ATOM 998 N N . ALA A 1 126 ? 3.689 1.534 19.631 1.00 92.75 126 ALA A N 1
ATOM 999 C CA . ALA A 1 126 ? 3.706 2.981 19.864 1.00 92.75 126 ALA A CA 1
ATOM 1000 C C . ALA A 1 126 ? 3.429 3.800 18.588 1.00 92.75 126 ALA A C 1
ATOM 1002 O O . ALA A 1 126 ? 2.944 4.926 18.661 1.00 92.75 126 ALA A O 1
ATOM 1003 N N . GLU A 1 127 ? 3.710 3.227 17.417 1.00 93.00 127 GLU A N 1
ATOM 1004 C CA . GLU A 1 127 ? 3.477 3.835 16.104 1.00 93.00 127 GLU A CA 1
ATOM 1005 C C . GLU A 1 127 ? 2.234 3.242 15.409 1.00 93.00 127 GLU A C 1
ATOM 1007 O O . GLU A 1 127 ? 1.959 3.537 14.243 1.00 93.00 127 GLU A O 1
ATOM 1012 N N . GLY A 1 128 ? 1.473 2.402 16.119 1.00 94.81 128 GLY A N 1
ATOM 1013 C CA . GLY A 1 128 ? 0.257 1.754 15.633 1.00 94.81 128 GLY A CA 1
ATOM 1014 C C . GLY A 1 128 ? 0.494 0.486 14.809 1.00 94.81 128 GLY A C 1
ATOM 1015 O O . GLY A 1 128 ? -0.406 0.078 14.073 1.00 94.81 128 GLY A O 1
ATOM 1016 N N . PHE A 1 129 ? 1.681 -0.125 14.895 1.00 97.31 129 PHE A N 1
ATOM 1017 C CA . PHE A 1 129 ? 1.983 -1.394 14.230 1.00 97.31 129 PHE A CA 1
ATOM 1018 C C . PHE A 1 129 ? 1.812 -2.569 15.195 1.00 97.31 129 PHE A C 1
ATOM 1020 O O . PHE A 1 129 ? 2.478 -2.650 16.225 1.00 97.31 129 PHE A O 1
ATOM 1027 N N . LEU A 1 130 ? 0.959 -3.516 14.816 1.00 97.25 130 LEU A N 1
ATOM 1028 C CA . LEU A 1 130 ? 0.771 -4.791 15.497 1.00 97.25 130 LEU A CA 1
ATOM 1029 C C . LEU A 1 130 ? 1.702 -5.818 14.857 1.00 97.25 130 LEU A C 1
ATOM 1031 O O . LEU A 1 130 ? 1.515 -6.194 13.698 1.00 97.25 130 LEU A O 1
ATOM 1035 N N . ARG A 1 131 ? 2.733 -6.238 15.585 1.00 95.94 131 ARG A N 1
ATOM 1036 C CA . ARG A 1 131 ? 3.761 -7.142 15.061 1.00 95.94 131 ARG A CA 1
ATOM 1037 C C . ARG A 1 131 ? 3.337 -8.598 15.201 1.00 95.94 131 ARG A C 1
ATOM 1039 O O . ARG A 1 131 ? 2.899 -9.019 16.265 1.00 95.94 131 ARG A O 1
ATOM 1046 N N . HIS A 1 132 ? 3.568 -9.377 14.153 1.00 95.38 132 HIS A N 1
ATOM 1047 C CA . HIS A 1 132 ? 3.476 -10.830 14.171 1.00 95.38 132 HIS A CA 1
ATOM 1048 C C . HIS A 1 132 ? 4.845 -11.422 13.815 1.00 95.38 132 HIS A C 1
ATOM 1050 O O . HIS A 1 132 ? 5.107 -11.810 12.676 1.00 95.38 132 HIS A O 1
ATOM 1056 N N . ASP A 1 133 ?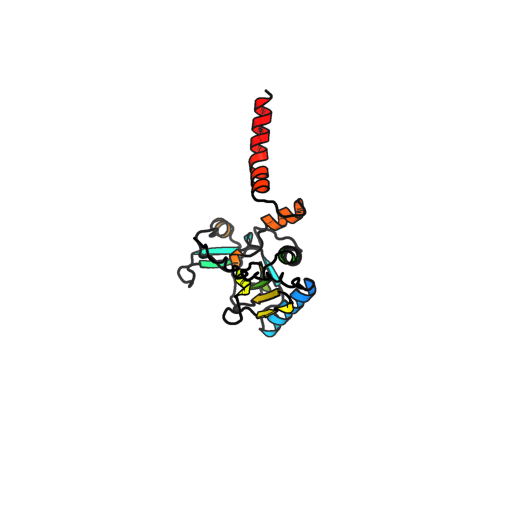 5.755 -11.459 14.792 1.00 93.25 133 ASP A N 1
ATOM 1057 C CA . ASP A 1 133 ? 7.172 -11.773 14.549 1.00 93.25 133 ASP A CA 1
ATOM 1058 C C . ASP A 1 133 ? 7.405 -13.181 13.990 1.00 93.25 133 ASP A C 1
ATOM 1060 O O . ASP A 1 133 ? 8.280 -13.357 13.149 1.00 93.25 133 ASP A O 1
ATOM 1064 N N . ALA A 1 134 ? 6.571 -14.158 14.359 1.00 92.06 134 ALA A N 1
ATOM 1065 C CA . ALA A 1 134 ? 6.638 -15.506 13.790 1.00 92.06 134 ALA A CA 1
ATOM 1066 C C . ALA A 1 134 ? 6.361 -15.543 12.276 1.00 92.06 134 ALA A C 1
ATOM 1068 O O . ALA A 1 134 ? 6.759 -16.496 11.614 1.00 92.06 134 ALA A O 1
ATOM 1069 N N . TRP A 1 135 ? 5.680 -14.521 11.744 1.00 94.44 135 TRP A N 1
ATOM 1070 C CA . TRP A 1 135 ? 5.364 -14.400 10.319 1.00 94.44 135 TRP A CA 1
ATOM 1071 C C . TRP A 1 135 ? 6.269 -13.421 9.582 1.00 94.44 135 TRP A C 1
ATOM 1073 O O . TRP A 1 135 ? 6.206 -13.333 8.360 1.00 94.44 135 TRP A O 1
ATOM 1083 N N . ASP A 1 136 ? 7.074 -12.653 10.318 1.00 94.25 136 ASP A N 1
ATOM 1084 C CA . ASP A 1 136 ? 7.747 -11.467 9.798 1.00 94.25 136 ASP A CA 1
ATOM 1085 C C . ASP A 1 136 ? 6.782 -10.498 9.075 1.00 94.25 136 ASP A C 1
ATOM 1087 O O . ASP A 1 136 ? 7.057 -9.939 8.009 1.00 94.25 136 ASP A O 1
ATOM 1091 N N . VAL A 1 137 ? 5.599 -10.335 9.674 1.00 96.38 137 VAL A N 1
ATOM 1092 C CA . VAL A 1 137 ? 4.527 -9.461 9.192 1.00 96.38 137 VAL A CA 1
ATOM 1093 C C . VAL A 1 137 ? 4.153 -8.471 10.290 1.00 96.38 137 VAL A C 1
ATOM 1095 O O . VAL A 1 137 ? 4.163 -8.803 11.477 1.00 96.38 137 VAL A O 1
ATOM 1098 N N . SER A 1 138 ? 3.790 -7.253 9.904 1.00 97.75 138 SER A N 1
ATOM 1099 C CA . SER A 1 138 ? 3.096 -6.303 10.773 1.00 97.75 138 SER A CA 1
ATOM 1100 C C . SER A 1 138 ? 1.762 -5.873 10.172 1.00 97.75 138 S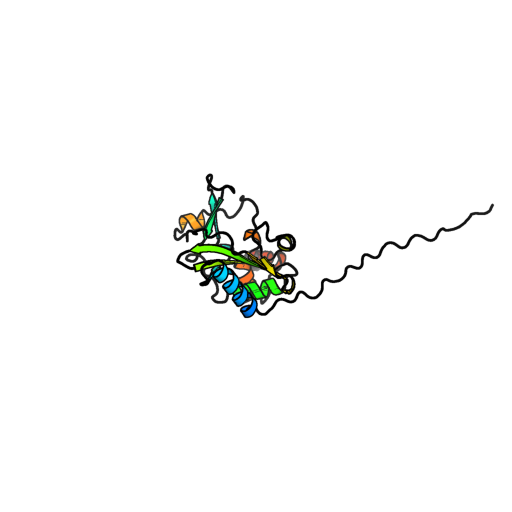ER A C 1
ATOM 1102 O O . SER A 1 138 ? 1.589 -5.810 8.958 1.00 97.75 138 SER A O 1
ATOM 1104 N N . PHE A 1 139 ? 0.822 -5.513 11.036 1.00 98.31 139 PHE A N 1
ATOM 1105 C CA . PHE A 1 139 ? -0.486 -4.992 10.661 1.00 98.31 139 PHE A CA 1
ATOM 1106 C C . PHE A 1 139 ? -0.635 -3.574 11.209 1.00 98.31 139 PHE A C 1
ATOM 1108 O O . PHE A 1 139 ? -0.477 -3.349 12.408 1.00 98.31 139 PHE A O 1
ATOM 1115 N N . ARG A 1 140 ? -0.948 -2.606 10.348 1.00 97.94 140 ARG A N 1
ATOM 1116 C CA . ARG A 1 140 ? -1.190 -1.212 10.731 1.00 97.94 140 ARG A CA 1
ATOM 1117 C C . ARG A 1 140 ? -2.601 -0.780 10.324 1.00 97.94 140 ARG A C 1
ATOM 1119 O O . ARG A 1 140 ? -2.783 -0.277 9.214 1.00 97.94 140 ARG A O 1
ATOM 1126 N N . PRO A 1 141 ? -3.606 -0.967 11.200 1.00 97.12 141 PRO A N 1
ATOM 1127 C CA . PRO A 1 141 ? -4.998 -0.580 10.933 1.00 97.12 141 PRO A CA 1
ATOM 1128 C C . PRO A 1 141 ? -5.192 0.936 10.812 1.00 97.12 141 PRO A C 1
ATOM 1130 O O . PRO A 1 141 ? -6.081 1.388 10.086 1.00 97.12 141 PRO A O 1
ATOM 1133 N N . GLY A 1 142 ? -4.326 1.716 11.466 1.00 91.69 142 GLY A N 1
ATOM 1134 C CA . GLY A 1 142 ? -4.355 3.173 11.406 1.00 91.69 142 GLY A CA 1
ATOM 1135 C C . GLY A 1 142 ? -5.620 3.786 12.030 1.00 91.69 142 GLY A C 1
ATOM 1136 O O . GLY A 1 142 ? -6.475 3.076 12.557 1.00 91.69 142 GLY A O 1
ATOM 1137 N N . PRO A 1 143 ? -5.743 5.122 12.003 1.00 85.94 143 PRO A N 1
ATOM 1138 C CA . PRO A 1 143 ? -6.925 5.814 12.509 1.00 85.94 143 PRO A CA 1
ATOM 1139 C C . PRO A 1 143 ? -8.146 5.587 11.605 1.00 85.94 143 PRO A C 1
ATOM 1141 O O . PRO A 1 143 ? -8.003 5.312 10.411 1.00 85.94 143 PRO A O 1
ATOM 1144 N N . ASP A 1 144 ? -9.362 5.774 12.130 1.00 88.69 144 ASP A N 1
ATOM 1145 C CA . ASP A 1 144 ? -10.582 5.783 11.307 1.00 88.69 144 ASP A CA 1
ATOM 1146 C C . ASP A 1 144 ? -10.760 7.118 10.560 1.00 88.69 144 ASP A C 1
ATOM 1148 O O . ASP A 1 144 ? -11.689 7.889 10.786 1.00 88.69 144 ASP A O 1
ATOM 1152 N N . ALA A 1 145 ? -9.790 7.429 9.701 1.00 91.00 145 ALA A N 1
ATOM 1153 C CA . ALA A 1 145 ? -9.814 8.609 8.853 1.00 91.00 145 ALA A CA 1
ATOM 1154 C C . ALA A 1 145 ? -10.648 8.344 7.595 1.00 91.00 145 ALA A C 1
ATOM 1156 O O . ALA A 1 145 ? -10.448 7.338 6.911 1.00 91.00 145 ALA A O 1
ATOM 1157 N N . VAL A 1 146 ? -11.546 9.270 7.257 1.00 94.69 146 VAL A N 1
ATOM 1158 C CA . VAL A 1 146 ? -12.274 9.238 5.983 1.00 94.69 1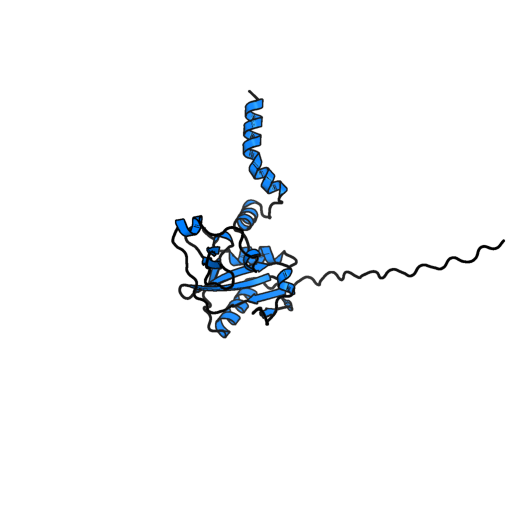46 VAL A CA 1
ATOM 1159 C C . VAL A 1 146 ? -11.367 9.774 4.881 1.00 94.69 146 VAL A C 1
ATOM 1161 O O . VAL A 1 146 ? -10.866 10.894 4.968 1.00 94.69 146 VAL A O 1
ATOM 1164 N N . LEU A 1 147 ? -11.169 8.972 3.839 1.00 95.19 147 LEU A N 1
ATOM 1165 C CA . LEU A 1 147 ? -10.365 9.326 2.678 1.00 95.19 147 LEU A CA 1
ATOM 1166 C C . LEU A 1 147 ? -11.235 9.821 1.532 1.00 95.19 147 LEU A C 1
ATOM 1168 O O . LEU A 1 147 ? -12.296 9.271 1.238 1.00 95.19 147 LEU A O 1
ATOM 1172 N N . GLU A 1 148 ? -10.725 10.829 0.836 1.00 95.69 148 GLU A N 1
ATOM 1173 C CA . GLU A 1 148 ? -11.286 11.263 -0.434 1.00 95.69 148 GLU A CA 1
ATOM 1174 C C . GLU A 1 148 ? -10.789 10.347 -1.561 1.00 95.69 148 GLU A C 1
ATOM 1176 O O . GLU A 1 148 ? -9.579 10.206 -1.771 1.00 95.69 148 GLU A O 1
ATOM 1181 N N . GLU A 1 149 ? -11.728 9.773 -2.316 1.00 96.06 149 GLU A N 1
ATOM 1182 C CA . GLU A 1 149 ? -11.432 9.238 -3.642 1.00 96.06 149 GLU A CA 1
ATOM 1183 C C . GLU A 1 149 ? -11.452 10.384 -4.659 1.00 96.06 149 GLU A C 1
ATOM 1185 O O . GLU A 1 149 ? -12.494 10.970 -4.963 1.00 96.06 149 GLU A O 1
ATOM 1190 N N . ILE A 1 150 ? -10.286 10.709 -5.199 1.00 95.50 150 ILE A N 1
ATOM 1191 C CA . ILE A 1 150 ? -10.108 11.795 -6.150 1.00 95.50 150 ILE A CA 1
ATOM 1192 C C . ILE A 1 150 ? -10.517 11.306 -7.532 1.00 95.50 150 ILE A C 1
ATOM 1194 O O . ILE A 1 150 ? -9.892 10.439 -8.141 1.00 95.50 150 ILE A O 1
ATOM 1198 N N . THR A 1 151 ? -11.588 11.913 -8.028 1.00 94.75 151 THR A N 1
ATOM 1199 C CA . THR A 1 151 ? -12.179 11.623 -9.339 1.00 94.75 151 THR A CA 1
ATOM 1200 C C . THR A 1 151 ? -11.927 12.729 -10.364 1.00 94.75 151 THR A C 1
ATOM 1202 O O . THR A 1 151 ? -12.349 12.605 -11.511 1.00 94.75 151 THR A O 1
ATOM 1205 N N . ASP A 1 152 ? -11.218 13.787 -9.964 1.00 94.88 152 ASP A N 1
ATOM 1206 C CA . ASP A 1 152 ? -10.792 14.899 -10.812 1.00 94.88 152 ASP A CA 1
ATOM 1207 C C . ASP A 1 152 ? -9.425 14.591 -11.447 1.00 94.88 152 ASP A C 1
ATOM 1209 O O . ASP A 1 152 ? -8.410 14.420 -10.762 1.00 94.88 152 ASP A O 1
ATOM 1213 N N . GLU A 1 153 ? -9.401 14.533 -12.778 1.00 92.56 153 GLU A N 1
ATOM 1214 C CA . GLU A 1 153 ? -8.206 14.214 -13.560 1.00 92.56 153 GLU A CA 1
ATOM 1215 C C . GLU A 1 153 ? -7.130 15.305 -13.466 1.00 92.56 153 GLU A C 1
ATOM 1217 O O . GLU A 1 153 ? -5.934 15.003 -13.452 1.00 92.56 153 GLU A O 1
ATOM 1222 N N . ALA A 1 154 ? -7.525 16.577 -13.376 1.00 93.06 154 ALA A N 1
ATOM 1223 C CA . ALA A 1 154 ? -6.592 17.686 -13.239 1.00 93.06 154 ALA A CA 1
ATOM 1224 C C . ALA A 1 154 ? -5.894 17.638 -11.877 1.00 93.06 154 ALA A C 1
ATOM 1226 O O . ALA A 1 154 ? -4.683 17.860 -11.805 1.00 93.06 154 ALA A O 1
ATOM 1227 N N . ARG A 1 155 ? -6.616 17.284 -10.809 1.00 93.06 155 ARG A N 1
ATOM 1228 C CA . ARG A 1 155 ? -6.009 17.055 -9.487 1.00 93.06 155 ARG A CA 1
ATOM 1229 C C . ARG A 1 155 ? -5.056 15.866 -9.505 1.00 93.06 155 ARG A C 1
ATOM 1231 O O . ARG A 1 155 ? -3.926 15.988 -9.042 1.00 93.06 155 ARG A O 1
ATOM 1238 N N . TRP A 1 156 ? -5.449 14.752 -10.127 1.00 91.19 156 TRP A N 1
ATOM 1239 C CA . TRP A 1 156 ? -4.566 13.593 -10.287 1.00 91.19 156 TRP A CA 1
ATOM 1240 C C . TRP A 1 156 ? -3.274 13.932 -11.046 1.00 91.19 156 TRP A C 1
ATOM 1242 O O . TRP A 1 156 ? -2.187 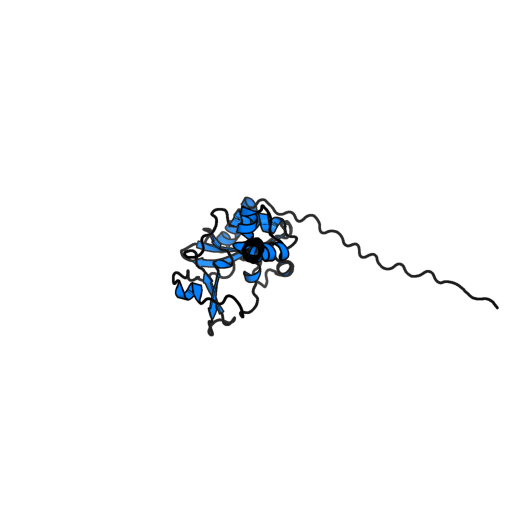13.539 -10.617 1.00 91.19 156 TRP A O 1
ATOM 1252 N N . ARG A 1 157 ? -3.362 14.685 -12.148 1.00 88.62 157 ARG A N 1
ATOM 1253 C CA . ARG A 1 157 ? -2.191 15.107 -12.937 1.00 88.62 157 ARG A CA 1
ATOM 1254 C C . ARG A 1 157 ? -1.273 16.065 -12.182 1.00 88.62 157 ARG A C 1
ATOM 1256 O O . ARG A 1 157 ? -0.061 15.960 -12.326 1.00 88.62 157 ARG A O 1
ATOM 1263 N N . ASN A 1 158 ? -1.840 16.965 -11.379 1.00 90.38 158 ASN A N 1
ATOM 1264 C CA . ASN A 1 158 ? -1.098 17.986 -10.631 1.00 90.38 158 ASN A CA 1
ATOM 1265 C C . ASN A 1 158 ? -0.706 17.554 -9.207 1.00 90.38 158 ASN A C 1
ATOM 1267 O O . ASN A 1 158 ? -0.245 18.382 -8.417 1.00 90.38 158 ASN A O 1
ATOM 1271 N N . ARG A 1 159 ? -0.885 16.273 -8.865 1.00 92.19 159 ARG A N 1
ATOM 1272 C CA . ARG A 1 159 ? -0.493 15.728 -7.563 1.00 92.19 159 ARG A CA 1
ATOM 1273 C C . ARG A 1 159 ? 1.005 15.887 -7.308 1.00 92.19 159 ARG A C 1
ATOM 1275 O O . ARG A 1 159 ? 1.819 15.911 -8.233 1.00 92.19 159 ARG A O 1
ATOM 1282 N N . LEU A 1 160 ? 1.384 15.910 -6.036 1.00 89.12 160 LEU A N 1
ATOM 1283 C CA . LEU A 1 160 ? 2.784 15.857 -5.638 1.00 89.12 160 LEU A CA 1
ATOM 1284 C C . LEU A 1 160 ? 3.342 14.456 -5.901 1.00 89.12 160 LEU A C 1
ATOM 1286 O O . LEU A 1 160 ? 2.953 13.489 -5.253 1.00 89.12 160 LEU A O 1
ATOM 1290 N N . ILE A 1 161 ? 4.276 14.367 -6.845 1.00 84.00 161 ILE A N 1
ATOM 1291 C CA . ILE A 1 161 ? 5.027 13.136 -7.146 1.00 84.00 161 ILE A CA 1
ATOM 1292 C C . ILE A 1 161 ? 6.368 13.118 -6.386 1.00 84.00 161 ILE A C 1
ATOM 1294 O O . ILE A 1 161 ? 6.969 12.072 -6.188 1.00 84.00 161 ILE A O 1
ATOM 1298 N N . GLY A 1 162 ? 6.835 14.277 -5.913 1.00 82.50 162 GLY A N 1
ATOM 1299 C CA . GLY A 1 162 ? 8.077 14.408 -5.157 1.00 82.50 162 GLY A CA 1
ATOM 1300 C C . GLY A 1 162 ? 8.129 15.703 -4.350 1.00 82.50 162 GLY A C 1
ATOM 1301 O O . GLY A 1 162 ? 7.215 16.527 -4.413 1.00 82.50 162 GLY A O 1
ATOM 1302 N N . GLY A 1 163 ? 9.199 15.874 -3.570 1.00 78.75 163 GLY A N 1
ATOM 1303 C CA . GLY A 1 163 ? 9.388 17.053 -2.714 1.00 78.75 163 GLY A CA 1
ATOM 1304 C C . GLY A 1 163 ? 8.507 17.078 -1.459 1.00 78.75 163 GLY A C 1
ATOM 1305 O O . GLY A 1 163 ? 8.437 18.109 -0.793 1.00 78.75 163 GLY A O 1
ATOM 1306 N N . ARG A 1 164 ? 7.845 15.959 -1.135 1.00 86.06 164 ARG A N 1
ATOM 1307 C CA . ARG A 1 164 ? 7.187 15.737 0.158 1.00 86.06 164 ARG A CA 1
ATOM 1308 C C . ARG A 1 164 ? 8.125 14.999 1.124 1.00 86.06 164 ARG A C 1
ATOM 1310 O O . ARG A 1 164 ? 9.030 14.308 0.653 1.00 86.06 164 ARG A O 1
ATOM 1317 N N . PRO A 1 165 ? 7.916 15.112 2.448 1.00 83.81 165 PRO A N 1
ATOM 1318 C CA . PRO A 1 165 ? 8.623 14.282 3.415 1.00 83.81 165 PRO A CA 1
ATOM 1319 C C . PRO A 1 165 ? 8.447 12.788 3.121 1.00 83.81 165 PRO A C 1
ATOM 1321 O O . PRO A 1 165 ? 7.376 12.358 2.676 1.00 83.81 165 PRO A O 1
ATOM 1324 N N . LEU A 1 166 ? 9.504 12.019 3.393 1.00 82.12 166 LEU A N 1
ATOM 1325 C CA . LEU A 1 166 ? 9.461 10.561 3.344 1.00 82.12 166 LEU A CA 1
ATOM 1326 C C . LEU A 1 166 ? 8.462 10.040 4.386 1.00 82.12 166 LEU A C 1
ATOM 1328 O O . LEU A 1 166 ? 8.373 10.561 5.499 1.00 82.12 166 LEU A O 1
ATOM 1332 N N . SER A 1 167 ? 7.720 9.009 4.014 1.00 88.25 167 SER A N 1
ATOM 1333 C CA . SER A 1 167 ? 6.669 8.372 4.795 1.00 88.25 167 SER A CA 1
ATOM 1334 C C . SER A 1 167 ? 6.692 6.861 4.579 1.00 88.25 167 SER A C 1
ATOM 1336 O O . SER A 1 167 ? 7.325 6.364 3.654 1.00 88.25 167 SER A O 1
ATOM 1338 N N . ASP A 1 168 ? 5.944 6.116 5.391 1.00 88.12 168 ASP A N 1
ATOM 1339 C CA . ASP A 1 168 ? 5.837 4.662 5.216 1.00 88.12 168 ASP A CA 1
ATOM 1340 C C . ASP A 1 168 ? 5.238 4.275 3.846 1.00 88.12 168 ASP A C 1
ATOM 1342 O O . ASP A 1 168 ? 5.526 3.204 3.320 1.00 88.12 168 ASP A O 1
ATOM 1346 N N . LEU A 1 169 ? 4.439 5.163 3.239 1.00 89.50 169 LEU A N 1
ATOM 1347 C CA . LEU A 1 169 ? 3.814 4.941 1.932 1.00 89.50 169 LEU A CA 1
ATOM 1348 C C . LEU A 1 169 ? 4.828 4.884 0.783 1.00 89.50 169 LEU A C 1
ATOM 1350 O O . LEU A 1 169 ? 4.508 4.358 -0.274 1.00 89.50 169 LEU A O 1
ATOM 1354 N N . ASP A 1 170 ? 6.049 5.379 0.988 1.00 88.69 170 ASP A N 1
ATOM 1355 C CA . ASP A 1 170 ? 7.124 5.321 -0.009 1.00 88.69 170 ASP A CA 1
ATOM 1356 C C . ASP A 1 170 ? 7.702 3.906 -0.192 1.00 88.69 170 ASP A C 1
ATOM 1358 O O . ASP A 1 170 ? 8.475 3.671 -1.117 1.00 88.69 170 ASP A O 1
ATOM 1362 N N . PHE A 1 171 ? 7.307 2.958 0.664 1.00 89.62 171 PHE A N 1
ATOM 1363 C CA . PHE A 1 171 ? 7.730 1.556 0.627 1.00 89.62 171 PHE A CA 1
ATOM 1364 C C . PHE A 1 171 ? 6.630 0.613 0.113 1.00 89.62 171 PHE A C 1
ATOM 1366 O O . PHE A 1 171 ? 6.663 -0.591 0.380 1.00 89.62 171 PHE A O 1
ATOM 1373 N N . CYS A 1 172 ? 5.621 1.156 -0.578 1.00 89.62 172 CYS A N 1
ATOM 1374 C CA . CYS A 1 172 ? 4.591 0.367 -1.247 1.00 89.62 172 CYS A CA 1
ATOM 1375 C C . CYS A 1 172 ? 5.034 -0.091 -2.645 1.00 89.62 172 CYS A C 1
ATOM 1377 O O . CYS A 1 172 ? 6.043 0.360 -3.189 1.00 89.62 172 CYS A O 1
ATOM 1379 N N . LEU A 1 173 ? 4.280 -1.025 -3.228 1.00 86.31 173 LEU A N 1
ATOM 1380 C CA . LEU A 1 173 ? 4.596 -1.554 -4.548 1.00 86.31 173 LEU A CA 1
ATOM 1381 C C . LEU A 1 173 ? 4.188 -0.559 -5.656 1.00 86.31 173 LEU A C 1
ATOM 1383 O O . LEU A 1 173 ? 3.023 -0.154 -5.697 1.00 86.31 173 LEU A O 1
ATOM 1387 N N . PRO A 1 174 ? 5.085 -0.209 -6.596 1.00 86.56 174 PRO A N 1
ATOM 1388 C CA . PRO A 1 174 ? 4.736 0.516 -7.812 1.00 86.56 174 PRO A CA 1
ATOM 1389 C C . PRO A 1 174 ? 4.162 -0.431 -8.875 1.00 86.56 174 PRO A C 1
ATOM 1391 O O . PRO A 1 174 ? 4.673 -1.533 -9.094 1.00 86.56 174 PRO A O 1
ATOM 1394 N N . LEU A 1 175 ? 3.170 0.030 -9.634 1.00 83.50 175 LEU A N 1
ATOM 1395 C CA . LEU A 1 175 ? 2.590 -0.651 -10.794 1.00 83.50 175 LEU A CA 1
ATOM 1396 C C . LEU A 1 175 ? 3.647 -1.008 -11.840 1.00 83.50 175 LEU A C 1
ATOM 1398 O O . LEU A 1 175 ? 3.532 -2.036 -12.506 1.00 83.50 175 LEU A O 1
ATOM 1402 N N . ALA A 1 176 ? 4.679 -0.177 -11.998 1.00 83.00 176 ALA A N 1
ATOM 1403 C CA . ALA A 1 176 ? 5.787 -0.485 -12.899 1.00 83.00 176 ALA A CA 1
ATOM 1404 C C . ALA A 1 176 ? 6.477 -1.815 -12.540 1.00 83.00 176 ALA A C 1
ATOM 1406 O O . ALA A 1 176 ? 6.800 -2.579 -13.446 1.00 83.00 176 ALA A O 1
ATOM 1407 N N . LEU A 1 177 ? 6.642 -2.124 -11.246 1.00 85.19 177 LEU A N 1
ATOM 1408 C CA . LEU A 1 177 ? 7.224 -3.397 -10.806 1.00 85.19 177 LEU A CA 1
ATOM 1409 C C . LEU A 1 177 ? 6.296 -4.574 -11.104 1.00 85.19 177 LEU A C 1
ATOM 1411 O O . LEU A 1 177 ? 6.763 -5.589 -11.612 1.00 85.19 177 LEU A O 1
ATOM 1415 N N . LEU A 1 178 ? 4.990 -4.427 -10.866 1.00 82.19 178 LEU A N 1
ATOM 1416 C CA . LEU A 1 178 ? 4.023 -5.473 -11.215 1.00 82.19 178 LEU A CA 1
ATOM 1417 C C . LEU A 1 178 ? 4.022 -5.780 -12.711 1.00 82.19 178 LEU A C 1
ATOM 1419 O O . LEU A 1 178 ? 4.066 -6.941 -13.096 1.00 82.19 178 LEU A O 1
ATOM 1423 N N . ARG A 1 179 ? 4.060 -4.753 -13.563 1.00 83.88 179 ARG A N 1
ATOM 1424 C CA . ARG A 1 179 ? 4.140 -4.952 -15.017 1.00 83.88 179 ARG A CA 1
ATOM 1425 C C . ARG A 1 179 ? 5.423 -5.659 -15.435 1.00 83.88 179 ARG A C 1
ATOM 1427 O O . ARG A 1 179 ? 5.400 -6.465 -16.358 1.00 83.88 179 ARG A O 1
ATOM 1434 N N . GLU A 1 180 ? 6.543 -5.367 -14.778 1.00 87.00 180 GLU A N 1
ATOM 1435 C CA . GLU A 1 180 ? 7.793 -6.087 -15.031 1.00 87.00 180 GLU A CA 1
ATOM 1436 C C . GLU A 1 180 ? 7.674 -7.563 -14.636 1.00 87.00 180 GLU A C 1
ATOM 1438 O O . GLU A 1 180 ? 8.074 -8.427 -15.412 1.00 87.00 180 GLU A O 1
ATOM 1443 N N . LEU A 1 181 ? 7.062 -7.865 -13.488 1.00 83.31 181 LEU A N 1
ATOM 1444 C CA . LEU A 1 181 ? 6.791 -9.241 -13.066 1.00 83.31 181 LEU A CA 1
ATOM 1445 C C . LEU A 1 181 ? 5.869 -9.972 -14.051 1.00 83.31 181 LEU A C 1
ATOM 1447 O O . LEU A 1 181 ? 6.176 -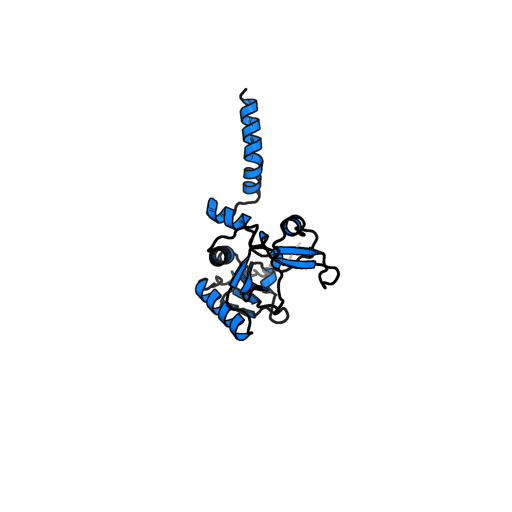11.092 -14.444 1.00 83.31 181 LEU A O 1
ATOM 1451 N N . GLU A 1 182 ? 4.787 -9.336 -14.499 1.00 82.12 182 GLU A N 1
ATOM 1452 C CA . GLU A 1 182 ? 3.841 -9.919 -15.459 1.00 82.12 182 GLU A CA 1
ATOM 1453 C C . GLU A 1 182 ? 4.488 -10.203 -16.821 1.00 82.12 182 GLU A C 1
ATOM 1455 O O . GLU A 1 182 ? 4.279 -11.266 -17.405 1.00 82.12 182 GLU A O 1
ATOM 1460 N N . VAL A 1 183 ? 5.276 -9.259 -17.343 1.00 85.94 183 VAL A N 1
ATOM 1461 C CA . VAL A 1 183 ? 5.852 -9.354 -18.694 1.00 85.94 183 VAL A CA 1
ATOM 1462 C C . VAL A 1 183 ? 7.139 -10.182 -18.715 1.00 85.94 183 VAL A C 1
ATOM 1464 O O . VAL A 1 183 ? 7.403 -10.885 -19.691 1.00 85.94 183 VAL A O 1
ATOM 1467 N N . HIS A 1 184 ? 7.963 -10.092 -17.671 1.00 85.06 184 HIS A N 1
ATOM 1468 C CA . HIS A 1 184 ? 9.310 -10.667 -17.650 1.00 85.06 184 HIS A CA 1
ATOM 1469 C C . HIS A 1 184 ? 9.489 -11.801 -16.634 1.00 85.06 184 HIS A C 1
ATOM 1471 O O . HIS A 1 184 ? 10.552 -12.424 -16.623 1.00 85.06 184 HIS A O 1
ATOM 1477 N N . GLY A 1 185 ? 8.504 -12.068 -15.770 1.00 84.06 185 GLY A N 1
ATOM 1478 C CA . GLY A 1 185 ? 8.612 -13.043 -14.677 1.00 84.06 185 GLY A CA 1
ATOM 1479 C C . GLY A 1 185 ? 9.584 -12.626 -13.569 1.00 84.06 185 GLY A C 1
ATOM 1480 O O . GLY A 1 185 ? 9.888 -13.420 -12.684 1.00 84.06 185 GLY A O 1
ATOM 1481 N N . ARG A 1 186 ? 10.125 -11.404 -13.637 1.00 84.69 186 ARG A N 1
ATOM 1482 C CA . ARG A 1 186 ? 11.065 -10.833 -12.671 1.00 84.69 186 ARG A CA 1
ATOM 1483 C C . ARG A 1 186 ? 11.106 -9.317 -12.793 1.00 84.69 186 ARG A C 1
ATOM 1485 O O . ARG A 1 186 ? 10.809 -8.753 -13.843 1.00 84.69 186 ARG A O 1
ATOM 1492 N N . VAL A 1 187 ? 11.593 -8.675 -11.742 1.00 84.81 187 VAL A N 1
ATOM 1493 C CA . VAL A 1 187 ? 11.920 -7.251 -11.770 1.00 84.81 187 VAL A CA 1
ATOM 1494 C C . VAL A 1 187 ? 13.163 -7.008 -12.628 1.00 84.81 187 VAL A C 1
ATOM 1496 O O . VAL A 1 187 ? 14.141 -7.765 -12.583 1.00 84.81 187 VAL A O 1
ATOM 1499 N N . LEU A 1 188 ? 13.128 -5.939 -13.421 1.00 85.88 188 LEU A N 1
ATOM 1500 C CA . LEU A 1 188 ? 14.261 -5.527 -14.237 1.00 85.88 188 LEU A CA 1
ATOM 1501 C C . LEU A 1 188 ? 15.273 -4.740 -13.404 1.00 85.88 188 LEU A C 1
ATOM 1503 O O . LEU A 1 188 ? 14.932 -3.885 -12.583 1.00 85.88 188 LEU A O 1
ATOM 1507 N N . THR A 1 189 ? 16.551 -4.981 -13.662 1.00 86.50 189 THR A N 1
ATOM 1508 C CA . THR A 1 189 ? 17.635 -4.178 -13.095 1.00 86.50 189 THR A CA 1
ATOM 1509 C C . THR A 1 189 ? 17.584 -2.738 -13.630 1.00 86.50 189 THR A C 1
ATOM 1511 O O . THR A 1 189 ? 17.055 -2.488 -14.721 1.00 86.50 189 THR A O 1
ATOM 1514 N N . PRO A 1 190 ? 18.185 -1.755 -12.929 1.00 85.94 190 PRO A N 1
ATOM 1515 C CA . PRO A 1 190 ? 18.262 -0.380 -13.429 1.00 85.94 190 PRO A CA 1
ATOM 1516 C C . PRO A 1 190 ? 18.878 -0.271 -14.832 1.00 85.94 190 PRO A C 1
ATOM 1518 O O . PRO A 1 190 ? 18.434 0.546 -15.640 1.00 85.94 190 PRO A O 1
ATOM 1521 N N . TYR A 1 191 ? 19.865 -1.118 -15.139 1.00 86.00 191 TYR A N 1
ATOM 1522 C CA . TYR A 1 191 ? 20.507 -1.157 -16.450 1.00 86.00 191 TYR A CA 1
ATOM 1523 C C . TYR A 1 191 ? 19.564 -1.672 -17.541 1.00 86.00 191 TYR A C 1
ATOM 1525 O O . TYR A 1 191 ? 19.481 -1.071 -18.607 1.00 86.00 191 TYR A O 1
ATOM 1533 N N . GLU A 1 192 ? 18.801 -2.731 -17.272 1.00 88.56 192 GLU A N 1
ATOM 1534 C CA . GLU A 1 192 ? 17.810 -3.258 -18.219 1.00 88.56 192 GLU A CA 1
ATOM 1535 C C . GLU A 1 192 ? 16.706 -2.240 -18.502 1.00 88.56 192 GLU A C 1
ATOM 1537 O O . GLU A 1 192 ? 16.370 -1.999 -19.661 1.00 88.56 192 GLU A O 1
ATOM 1542 N N . ARG A 1 193 ? 16.210 -1.557 -17.462 1.00 89.94 193 ARG A N 1
ATOM 1543 C CA . ARG A 1 193 ? 15.245 -0.456 -17.619 1.00 89.94 193 ARG A CA 1
ATOM 1544 C C . ARG A 1 193 ? 15.800 0.669 -18.482 1.00 89.94 193 ARG A C 1
ATOM 1546 O O . ARG A 1 193 ? 15.083 1.219 -19.317 1.00 89.94 193 ARG A O 1
ATOM 1553 N N . PHE A 1 194 ? 17.063 1.038 -18.274 1.00 87.69 194 PHE A N 1
ATOM 1554 C CA . PHE A 1 194 ? 17.724 2.035 -19.110 1.00 87.69 194 PHE A CA 1
ATOM 1555 C C . PHE A 1 194 ? 17.849 1.547 -20.557 1.00 87.69 194 PHE A C 1
ATOM 1557 O O . PHE A 1 194 ? 17.481 2.278 -21.475 1.00 87.69 194 PHE A O 1
ATOM 1564 N N . GLY A 1 195 ? 18.275 0.296 -20.752 1.00 87.56 195 GLY A N 1
ATOM 1565 C CA . GLY A 1 195 ? 18.364 -0.365 -22.051 1.00 87.56 195 GLY A CA 1
ATOM 1566 C C . GLY A 1 195 ? 17.053 -0.291 -22.834 1.00 87.56 195 GLY A C 1
ATOM 1567 O O . GLY A 1 195 ? 17.047 0.169 -23.973 1.00 87.56 195 GLY A O 1
ATOM 1568 N N . LEU A 1 196 ? 15.927 -0.632 -22.200 1.00 86.88 196 LEU A N 1
ATOM 1569 C CA . LEU A 1 196 ? 14.599 -0.551 -22.819 1.00 86.88 196 LEU A CA 1
ATOM 1570 C C . LEU A 1 196 ? 14.216 0.874 -23.247 1.00 86.88 196 LEU A C 1
ATOM 1572 O O . LEU A 1 196 ? 13.582 1.052 -24.285 1.00 86.88 196 LEU A O 1
ATOM 1576 N N . LYS A 1 197 ? 14.623 1.903 -22.492 1.00 87.25 197 LYS A N 1
ATOM 1577 C CA . LYS A 1 197 ? 14.351 3.310 -22.842 1.00 87.25 197 LYS A CA 1
ATOM 1578 C C . LYS A 1 197 ? 15.149 3.781 -24.057 1.00 87.25 197 LYS A C 1
ATOM 1580 O O . LYS A 1 197 ? 14.653 4.600 -24.830 1.00 87.25 197 LYS A O 1
ATOM 1585 N N . VAL A 1 198 ? 16.381 3.297 -24.220 1.00 91.56 198 VAL A N 1
ATOM 1586 C CA . VAL A 1 198 ? 17.280 3.741 -25.299 1.00 91.56 198 VAL A CA 1
ATOM 1587 C C . VAL A 1 198 ? 17.188 2.877 -26.552 1.00 91.56 198 VAL A C 1
ATOM 1589 O O . VAL A 1 198 ? 17.552 3.350 -27.628 1.00 91.56 198 VAL A O 1
ATOM 1592 N N . LEU A 1 199 ? 16.659 1.654 -26.446 1.00 89.94 199 LEU A N 1
ATOM 1593 C CA . LEU A 1 199 ? 16.550 0.710 -27.558 1.00 89.94 199 LEU A CA 1
ATOM 1594 C C . LEU A 1 199 ? 15.860 1.316 -28.795 1.00 89.94 199 LEU A C 1
ATOM 1596 O O . LEU A 1 199 ? 16.454 1.249 -29.872 1.00 89.94 199 LEU A O 1
ATOM 1600 N N . PRO A 1 200 ? 14.715 2.027 -28.689 1.00 91.06 200 PRO A N 1
ATOM 1601 C CA . PRO A 1 200 ? 14.094 2.636 -29.865 1.00 91.06 200 PRO A CA 1
ATOM 1602 C C . PRO A 1 200 ? 14.974 3.706 -30.525 1.00 91.06 200 PRO A C 1
ATOM 1604 O O . PRO A 1 200 ? 14.933 3.884 -31.741 1.00 91.06 200 PRO A O 1
ATOM 1607 N N . ALA A 1 201 ? 15.756 4.453 -29.738 1.00 89.06 201 ALA A N 1
ATOM 1608 C CA . ALA A 1 201 ? 16.680 5.456 -30.265 1.00 89.06 201 ALA A CA 1
ATOM 1609 C C . ALA A 1 201 ? 17.876 4.801 -30.965 1.00 89.06 201 ALA A C 1
ATOM 1611 O O . ALA A 1 201 ? 18.243 5.217 -32.063 1.00 89.06 201 ALA A O 1
ATOM 1612 N N . TYR A 1 202 ? 18.422 3.741 -30.370 1.00 87.94 202 TYR A N 1
ATOM 1613 C CA . TYR A 1 202 ? 19.495 2.946 -30.955 1.00 87.94 202 TYR A CA 1
ATOM 1614 C C . TYR A 1 202 ? 19.072 2.289 -32.277 1.00 87.94 202 TYR A C 1
ATOM 1616 O O . TYR A 1 202 ? 19.786 2.389 -33.271 1.00 87.94 202 TYR A O 1
ATOM 1624 N N . GLU A 1 203 ? 17.878 1.695 -32.341 1.00 92.12 203 GLU A N 1
ATOM 1625 C CA . GLU A 1 203 ? 17.338 1.091 -33.567 1.00 92.12 203 GLU A CA 1
ATOM 1626 C C . GLU A 1 203 ? 17.080 2.108 -34.683 1.00 92.12 203 GLU A C 1
ATOM 1628 O O . GLU A 1 203 ? 17.196 1.776 -35.866 1.00 92.12 203 GLU A O 1
ATOM 1633 N N . ARG A 1 204 ? 16.701 3.345 -34.335 1.00 91.75 204 ARG A N 1
ATOM 1634 C CA . ARG A 1 204 ? 16.600 4.439 -35.311 1.00 91.75 204 ARG A CA 1
ATOM 1635 C C . ARG A 1 204 ? 17.976 4.820 -35.848 1.00 91.75 204 ARG A C 1
ATOM 1637 O O . ARG A 1 204 ? 18.132 4.899 -37.061 1.00 91.75 204 ARG A O 1
ATOM 1644 N N . TRP A 1 205 ? 18.957 5.003 -34.964 1.00 93.00 205 TRP A N 1
ATOM 1645 C CA . TRP A 1 205 ? 20.330 5.329 -35.352 1.00 93.00 205 TRP A CA 1
ATOM 1646 C C . TRP A 1 205 ? 20.949 4.245 -36.247 1.00 93.00 205 TRP A C 1
ATOM 1648 O O . TRP A 1 205 ? 21.474 4.564 -37.312 1.00 93.00 205 TRP A O 1
ATOM 1658 N N . ARG A 1 206 ? 20.809 2.965 -35.875 1.00 92.31 206 ARG A N 1
ATOM 1659 C CA . ARG A 1 206 ? 21.326 1.833 -36.660 1.00 92.31 206 ARG A CA 1
ATOM 1660 C C . ARG A 1 206 ? 20.744 1.816 -38.074 1.00 92.31 206 ARG A C 1
ATOM 1662 O O . ARG A 1 206 ? 21.499 1.760 -39.033 1.00 92.31 206 ARG A O 1
ATOM 1669 N N . ARG A 1 207 ? 19.419 1.962 -38.210 1.00 91.38 207 ARG A N 1
ATOM 1670 C CA . ARG A 1 207 ? 18.753 2.021 -39.525 1.00 91.38 207 ARG A CA 1
ATOM 1671 C C . ARG A 1 207 ? 19.191 3.216 -40.372 1.00 91.38 207 ARG A C 1
ATOM 1673 O O . ARG A 1 207 ? 19.253 3.089 -41.584 1.00 91.38 207 ARG A O 1
ATOM 1680 N N . SER A 1 208 ? 19.488 4.366 -39.760 1.00 87.56 208 SER A N 1
ATOM 1681 C CA . SER A 1 208 ? 19.996 5.537 -40.493 1.00 87.56 208 SER A CA 1
ATOM 1682 C C . SER A 1 208 ? 21.462 5.424 -40.914 1.00 87.56 208 SER A C 1
ATOM 1684 O O . SER A 1 208 ? 21.880 6.160 -41.794 1.00 87.56 208 SER A O 1
ATOM 1686 N N . ALA A 1 209 ? 22.235 4.541 -40.279 1.00 79.12 209 ALA A N 1
ATOM 1687 C CA . ALA A 1 209 ? 23.640 4.298 -40.601 1.00 79.12 209 ALA A CA 1
ATOM 1688 C C . ALA A 1 209 ? 23.836 3.209 -41.677 1.00 79.12 209 ALA A C 1
ATOM 1690 O O . ALA A 1 209 ? 24.949 3.018 -42.156 1.00 79.12 209 ALA A O 1
ATOM 1691 N N . GLU A 1 210 ? 22.770 2.483 -42.028 1.00 72.06 210 GLU A N 1
ATOM 1692 C CA . GLU A 1 210 ? 22.740 1.449 -43.075 1.00 72.06 210 GLU A CA 1
ATOM 1693 C C . GLU A 1 210 ? 22.280 1.996 -44.448 1.00 72.06 210 GLU A C 1
ATOM 1695 O O . GLU A 1 210 ? 22.191 1.230 -45.409 1.00 72.06 210 GLU A O 1
ATOM 1700 N N . VAL A 1 211 ? 21.997 3.303 -44.543 1.00 54.66 211 VAL A N 1
ATOM 1701 C CA . VAL A 1 211 ? 21.640 4.052 -45.769 1.00 54.66 211 VAL A CA 1
ATOM 1702 C C . VAL A 1 211 ? 22.794 4.967 -46.156 1.00 54.66 211 VAL A C 1
ATOM 1704 O O . VAL A 1 211 ? 23.090 5.044 -47.368 1.00 54.66 211 VAL A O 1
#

Radius of gyration: 23.65 Å; Cα contacts (8 Å, |Δi|>4): 272; chains: 1; bounding box: 90×42×68 Å

Foldseek 3Di:
DDDDDDDDDDDDPPPPPPPPDLQAADQPVVVLVVLLVVCVVVVHQSAADEDFLLQWFWDQDCVDPQRIDIAGAPPPDPDDPCRVNLQCVVLSPPPWAKEWEFPADEPSHTYTFIFTDNVCVPDDVVNQWDDDRSNSYIYRSDDNDYHDHDPDPVSSVPGDPDPGDDDRSVRTHHPLQVVCCVPPVHGDDPVVVVCVVCVVVVVVVVVVVVD

Solvent-accessible surface ar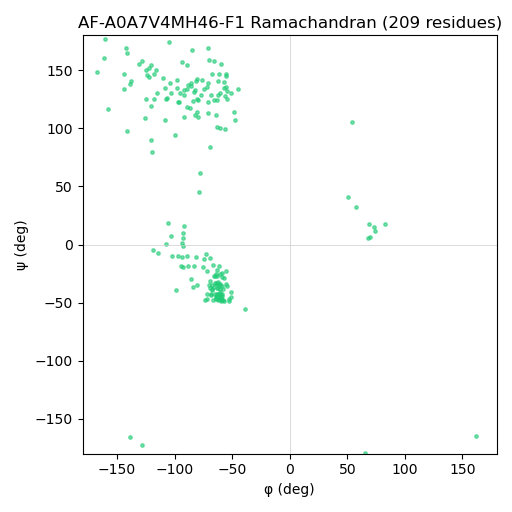ea (backbone atoms only — not comparable to full-atom values): 12655 Å² total; per-residue (Å²): 139,87,84,86,77,90,74,84,77,79,82,75,83,77,76,78,77,72,73,75,72,82,77,47,63,71,59,64,72,58,56,51,49,52,50,37,49,54,28,48,77,70,74,40,53,63,49,75,42,79,53,42,46,79,22,56,35,34,41,84,24,88,87,37,97,78,41,46,42,73,35,33,34,70,84,84,50,83,73,65,95,59,44,69,58,57,51,48,56,60,45,67,75,45,100,30,35,34,29,50,35,34,79,19,34,45,97,77,21,25,35,27,37,57,30,49,39,63,75,50,70,77,59,37,64,95,79,48,27,48,76,39,75,80,38,43,35,31,39,26,66,60,64,95,40,80,42,53,74,55,82,51,66,68,58,62,73,69,35,56,88,65,96,66,82,90,57,78,73,78,37,38,53,46,60,71,51,54,52,28,33,74,76,66,76,40,74,72,51,76,64,55,55,49,46,64,70,44,44,68,58,50,56,50,51,52,60,63,72,77,110

Secondary structure (DSSP, 8-state):
-PPP-PPPPPPP------------PPPHHHHHHHHHHHHHHTT---SEEE--GGGEEEEE-TTSTTSEEEEE-SSSS---TTHHHHHHHHHHTSSS-EEEEEEEEETTEEEEEEEE-GGGGS--GGGT-EEEGGGTEEEE----PBPPB---HHHHHTS--SSSPP-GGGGBPPHHHHHHHHHHSSPPPHHHHHHHHHHHHHHHHHHHH--